Protein AF-A0A830BDK1-F1 (afdb_monomer_lite)

Secondary structure (DSSP, 8-state):
-----S-TT--PPPTTS-HHHHHHHHHHHHHHHHHHHHHHHTT-HHHHHHHHHHHHH-GGGHHHHGGGHHHHHHHHHHHHHHHHHHHTTS-THHHHHHHHHHHHHHHHHHHHGGGHHHHHH-GGG--SS--HHHHHHHHHHHHHHHHHTT-HHHHHHHHHHHHHHHTSTTTTTSHHHHHHHHHHHHHHHHHHHHHHHHSPP-----GGGGGS---S------EEEEEEE-HHHHT--SSS-HHHHHHHHHHHHHHHTT-SSEEP-PPPGGGHHHHHHHHHHHHHHHH-TT-TT----EEEEEEETTTTTSS---TTTSS--B----HHHHHHHHHHHHHHSS---HHHHHHHHHHHHHHT-

Structure (mmCIF, N/CA/C/O backbone):
data_AF-A0A830BDK1-F1
#
_entry.id   AF-A0A830BDK1-F1
#
loop_
_atom_site.group_PDB
_atom_site.id
_atom_site.type_symbol
_atom_site.label_atom_id
_atom_site.label_alt_id
_atom_site.label_comp_id
_atom_site.label_asym_id
_atom_site.label_entity_id
_atom_site.label_seq_id
_atom_site.pdbx_PDB_ins_code
_atom_site.Cartn_x
_atom_site.Cartn_y
_atom_site.Cartn_z
_atom_site.occupancy
_atom_site.B_iso_or_equiv
_atom_site.auth_seq_id
_atom_site.auth_comp_id
_atom_site.auth_asym_id
_atom_site.auth_atom_id
_atom_site.pdbx_PDB_model_num
ATOM 1 N N . ARG A 1 1 ? -25.715 -19.555 42.951 1.00 36.41 1 ARG A N 1
ATOM 2 C CA . ARG A 1 1 ? -26.034 -19.931 41.551 1.00 36.41 1 ARG A CA 1
ATOM 3 C C . ARG A 1 1 ? -26.851 -18.806 40.923 1.00 36.41 1 ARG A C 1
ATOM 5 O O . ARG A 1 1 ? -28.003 -18.644 41.293 1.00 36.41 1 ARG A O 1
ATOM 12 N N . LYS A 1 2 ? -26.251 -17.993 40.049 1.00 32.19 2 LYS A N 1
ATOM 13 C CA . LYS A 1 2 ? -26.972 -17.095 39.135 1.00 32.19 2 LYS A CA 1
ATOM 14 C C . LYS A 1 2 ? -26.414 -17.362 37.742 1.00 32.19 2 LYS A C 1
ATOM 16 O O . LYS A 1 2 ? -25.201 -17.356 37.562 1.00 32.19 2 LYS A O 1
ATOM 21 N N . THR A 1 3 ? -27.306 -17.704 36.827 1.00 29.00 3 THR A N 1
ATOM 22 C CA . THR A 1 3 ? -27.053 -17.927 35.404 1.00 29.00 3 THR A CA 1
ATOM 23 C C . THR A 1 3 ? -26.412 -16.685 34.772 1.00 29.00 3 THR A C 1
ATOM 25 O O . THR A 1 3 ? -26.892 -15.575 35.022 1.00 29.00 3 THR A O 1
ATOM 28 N N . PRO A 1 4 ? -25.345 -16.819 33.964 1.00 40.03 4 PRO A N 1
ATOM 29 C CA . PRO A 1 4 ? -24.852 -15.706 33.171 1.00 40.03 4 PRO A CA 1
ATOM 30 C C . PRO A 1 4 ? -25.770 -15.542 31.955 1.00 40.03 4 PRO A C 1
ATOM 32 O O . PRO A 1 4 ? -25.860 -16.423 31.105 1.00 40.03 4 PRO A O 1
ATOM 35 N N . GLY A 1 5 ? -26.501 -14.427 31.911 1.00 33.16 5 GLY A N 1
ATOM 36 C CA . GLY A 1 5 ? -27.204 -13.985 30.707 1.00 33.16 5 GLY A CA 1
ATOM 37 C C . GLY A 1 5 ? -26.224 -13.535 29.610 1.00 33.16 5 GLY A C 1
ATOM 38 O O . GLY A 1 5 ? -25.037 -13.337 29.888 1.00 33.16 5 GLY A O 1
ATOM 39 N N . PRO A 1 6 ? -26.706 -13.343 28.371 1.00 35.03 6 PRO A N 1
ATOM 40 C CA . PRO A 1 6 ? -25.879 -13.039 27.210 1.00 35.03 6 PRO A CA 1
ATOM 41 C C . PRO A 1 6 ? -25.491 -11.554 27.236 1.00 35.03 6 PRO A C 1
ATOM 43 O O . PRO A 1 6 ? -26.100 -10.728 26.566 1.00 35.03 6 PRO A O 1
ATOM 46 N N . SER A 1 7 ? -24.520 -11.175 28.065 1.00 37.53 7 SER A N 1
ATOM 47 C CA . SER A 1 7 ? -23.980 -9.812 28.081 1.00 37.53 7 SER A CA 1
ATOM 48 C C . SER A 1 7 ? -22.521 -9.834 27.655 1.00 37.53 7 SER A C 1
ATOM 50 O O . SER A 1 7 ? -21.697 -10.448 28.335 1.00 37.53 7 SER A O 1
ATOM 52 N N . GLY A 1 8 ? -22.252 -9.167 26.532 1.00 42.88 8 GLY A N 1
ATOM 53 C CA . GLY A 1 8 ? -20.960 -9.059 25.864 1.00 42.88 8 GLY A CA 1
ATOM 54 C C . GLY A 1 8 ? -19.792 -8.766 26.800 1.00 42.88 8 GLY A C 1
ATOM 55 O O . GLY A 1 8 ? -19.929 -8.035 27.779 1.00 42.88 8 GLY A O 1
ATOM 56 N N . ASN A 1 9 ? -18.673 -9.421 26.488 1.00 43.84 9 ASN A N 1
ATOM 57 C CA . ASN A 1 9 ? -17.288 -9.164 26.888 1.00 43.84 9 ASN A CA 1
ATOM 58 C C . ASN A 1 9 ? -17.022 -8.467 28.240 1.00 43.84 9 ASN A C 1
ATOM 60 O O . ASN A 1 9 ? -16.110 -7.657 28.367 1.00 43.84 9 ASN A O 1
ATOM 64 N N . ARG A 1 10 ? -17.771 -8.797 29.298 1.00 50.66 10 ARG A N 1
ATOM 65 C CA . ARG A 1 10 ? -17.431 -8.359 30.654 1.00 50.66 10 ARG A CA 1
ATOM 66 C C . ARG A 1 10 ? -16.277 -9.212 31.162 1.00 50.66 10 ARG A C 1
ATOM 68 O O . ARG A 1 10 ? -16.512 -10.273 31.740 1.00 50.66 10 ARG A O 1
ATOM 75 N N . ARG A 1 11 ? -15.039 -8.720 31.048 1.00 56.94 11 ARG A N 1
ATOM 76 C CA . ARG A 1 11 ? -14.016 -9.103 32.032 1.00 56.94 11 ARG A CA 1
ATOM 77 C C . ARG A 1 11 ? -14.598 -8.755 33.402 1.00 56.94 11 ARG A C 1
ATOM 79 O O . ARG A 1 11 ? -14.922 -7.595 33.662 1.00 56.94 11 ARG A O 1
ATOM 86 N N . SER A 1 12 ? -14.840 -9.758 34.247 1.00 57.03 12 SER A N 1
ATOM 87 C CA . SER A 1 12 ? -15.325 -9.483 35.596 1.00 57.03 12 SER A CA 1
ATOM 88 C C . SER A 1 12 ? -14.245 -8.675 36.304 1.00 57.03 12 SER A C 1
ATOM 90 O O . SER A 1 12 ? -13.127 -9.170 36.442 1.00 57.03 12 SER A O 1
ATOM 92 N N . LEU A 1 13 ? -14.568 -7.446 36.720 1.00 62.81 13 LEU A N 1
ATOM 93 C CA . LEU A 1 13 ? -13.690 -6.665 37.590 1.00 62.81 13 LEU A CA 1
ATOM 94 C C . LEU A 1 13 ? -13.261 -7.559 38.748 1.00 62.81 13 LEU A C 1
ATOM 96 O O . LEU A 1 13 ? -14.111 -8.248 39.320 1.00 62.81 13 LEU A O 1
ATOM 100 N N . GLU A 1 14 ? -11.963 -7.572 39.049 1.00 63.69 14 GLU A N 1
ATOM 101 C CA . GLU A 1 14 ? -11.408 -8.474 40.049 1.00 63.69 14 GLU A CA 1
ATOM 102 C C . GLU A 1 14 ? -12.233 -8.418 41.337 1.00 63.69 14 GLU A C 1
ATOM 104 O O . GLU A 1 14 ? -12.494 -7.349 41.901 1.00 63.69 14 GLU A O 1
ATOM 109 N N . VAL A 1 15 ? -12.660 -9.593 41.802 1.00 60.50 15 VAL A N 1
ATOM 110 C CA . VAL A 1 15 ? -13.486 -9.746 43.010 1.00 60.50 15 VAL A CA 1
ATOM 111 C C . VAL A 1 15 ? -12.770 -9.170 44.245 1.00 60.50 15 VAL A C 1
ATOM 113 O O . VAL A 1 15 ? -13.426 -8.770 45.204 1.00 60.50 15 VAL A O 1
ATOM 116 N N . ASN A 1 16 ? -11.443 -9.030 44.168 1.00 67.44 16 ASN A N 1
ATOM 117 C CA . ASN A 1 16 ? -10.561 -8.488 45.200 1.00 67.44 16 ASN A CA 1
ATOM 118 C C . ASN A 1 16 ? -10.678 -6.962 45.408 1.00 67.44 16 ASN A C 1
ATOM 120 O O . ASN A 1 16 ? -10.219 -6.457 46.429 1.00 67.44 16 ASN A O 1
ATOM 124 N N . LEU A 1 17 ? -11.289 -6.206 44.485 1.00 78.12 17 LEU A N 1
ATOM 125 C CA . LEU A 1 17 ? -11.500 -4.760 44.661 1.00 78.12 17 LEU A CA 1
ATOM 126 C C . LEU A 1 17 ? -12.620 -4.469 45.667 1.00 78.12 17 LEU A C 1
ATOM 128 O O . LEU A 1 17 ? -13.637 -5.156 45.670 1.00 78.12 17 LEU A O 1
ATOM 132 N N . ALA A 1 18 ? -12.503 -3.393 46.451 1.00 85.44 18 ALA A N 1
ATOM 133 C CA . ALA A 1 18 ? -13.591 -2.928 47.315 1.00 85.44 18 ALA A CA 1
ATOM 134 C C . ALA A 1 18 ? -14.883 -2.652 46.515 1.00 85.44 18 ALA A C 1
ATOM 136 O O . ALA A 1 18 ? -14.847 -2.232 45.355 1.00 85.44 18 ALA A O 1
ATOM 137 N N . GLU A 1 19 ? -16.052 -2.863 47.131 1.00 85.94 19 GLU A N 1
ATOM 138 C CA . GLU A 1 19 ? -17.344 -2.697 46.449 1.00 85.94 19 GLU A CA 1
ATOM 139 C C . GLU A 1 19 ? -17.559 -1.273 45.918 1.00 85.94 19 GLU A C 1
ATOM 141 O O . GLU A 1 19 ? -18.054 -1.103 44.801 1.00 85.94 19 GLU A O 1
ATOM 146 N N . SER A 1 20 ? -17.147 -0.259 46.683 1.00 89.31 20 SER A N 1
ATOM 147 C CA . SER A 1 20 ? -17.175 1.148 46.271 1.00 89.31 20 SER A CA 1
ATOM 148 C C . SER A 1 20 ? -16.361 1.374 44.994 1.00 89.31 20 SER A C 1
ATOM 150 O O . SER A 1 20 ? -16.878 1.952 44.038 1.00 89.31 20 SER A O 1
ATOM 152 N N . SER A 1 21 ? -15.144 0.828 44.925 1.00 86.31 21 SER A N 1
ATOM 153 C CA . SER A 1 21 ? -14.287 0.890 43.738 1.00 86.31 21 SER A CA 1
ATOM 154 C C . SER A 1 21 ? -14.928 0.192 42.538 1.00 86.31 21 SER A C 1
ATOM 156 O O . SER A 1 21 ? -14.954 0.753 41.444 1.00 86.31 21 SER A O 1
ATOM 158 N N . ARG A 1 22 ? -15.529 -0.993 42.723 1.00 85.31 22 ARG A N 1
ATOM 159 C CA . ARG A 1 22 ? -16.236 -1.702 41.636 1.00 85.31 22 ARG A CA 1
ATOM 160 C C . ARG A 1 22 ? -17.428 -0.905 41.102 1.00 85.31 22 ARG A C 1
ATOM 162 O O . ARG A 1 22 ? -17.629 -0.850 39.886 1.00 85.31 22 ARG A O 1
ATOM 169 N N . LYS A 1 23 ? -18.212 -0.274 41.985 1.00 88.56 23 LYS A N 1
ATOM 170 C CA . LYS A 1 23 ? -19.337 0.597 41.599 1.00 88.56 23 LYS A CA 1
ATOM 171 C C . LYS A 1 23 ? -18.850 1.829 40.841 1.00 88.56 23 LYS A C 1
ATOM 173 O O . LYS A 1 23 ? -19.398 2.129 39.782 1.00 88.56 23 LYS A O 1
ATOM 178 N N . PHE A 1 24 ? -17.800 2.485 41.336 1.00 89.12 24 PHE A N 1
ATOM 179 C CA . PHE A 1 24 ? -17.190 3.638 40.679 1.00 89.12 24 PHE A CA 1
ATOM 180 C C . PHE A 1 24 ? -16.692 3.285 39.274 1.00 89.12 24 PHE A C 1
ATOM 182 O O . PHE A 1 24 ? -17.107 3.908 38.301 1.00 89.12 24 PHE A O 1
ATOM 189 N N . ILE A 1 25 ? -15.906 2.214 39.137 1.00 88.06 25 ILE A N 1
ATOM 190 C CA . ILE A 1 25 ? -15.405 1.745 37.838 1.00 88.06 25 ILE A CA 1
ATOM 191 C C . ILE A 1 25 ? -16.562 1.410 36.890 1.00 88.06 25 ILE A C 1
ATOM 193 O O . ILE A 1 25 ? -16.549 1.809 35.728 1.00 88.06 25 ILE A O 1
ATOM 197 N N . THR A 1 26 ? -17.593 0.712 37.371 1.00 88.50 26 THR A N 1
ATOM 198 C CA . THR A 1 26 ? -18.779 0.393 36.557 1.00 88.50 26 THR A CA 1
ATOM 199 C C . THR A 1 26 ? -19.472 1.659 36.050 1.00 88.50 26 THR A C 1
ATOM 201 O O . THR A 1 26 ? -19.927 1.692 34.907 1.00 88.50 26 THR A O 1
ATOM 204 N N . CYS A 1 27 ? -19.545 2.699 36.883 1.00 91.56 27 CYS A N 1
ATOM 205 C CA . CYS A 1 27 ? -20.089 4.000 36.513 1.00 91.56 27 CYS A CA 1
ATOM 206 C C . CYS A 1 27 ? -19.252 4.649 35.401 1.00 91.56 27 CYS A C 1
ATOM 208 O O . CYS A 1 27 ? -19.784 4.942 34.332 1.00 91.56 27 CYS A O 1
ATOM 210 N N . ILE A 1 28 ? -17.933 4.761 35.600 1.00 91.00 28 ILE A N 1
ATOM 211 C CA . ILE A 1 28 ? -16.998 5.321 34.611 1.00 91.00 28 ILE A CA 1
ATOM 212 C C . ILE A 1 28 ? -17.098 4.589 33.270 1.00 91.00 28 ILE A C 1
ATOM 214 O O . ILE A 1 28 ? -17.217 5.225 32.227 1.00 91.00 28 ILE A O 1
ATOM 218 N N . ARG A 1 29 ? -17.143 3.253 33.282 1.00 91.44 29 ARG A N 1
ATOM 219 C CA . ARG A 1 29 ? -17.288 2.440 32.066 1.00 91.44 29 ARG A CA 1
ATOM 220 C C . ARG A 1 29 ? -18.568 2.757 31.296 1.00 91.44 29 ARG A C 1
ATOM 222 O O . ARG A 1 29 ? -18.527 2.874 30.076 1.00 91.44 29 ARG A O 1
ATOM 229 N N . LYS A 1 30 ? -19.700 2.908 31.995 1.00 91.88 30 LYS A N 1
ATOM 230 C CA . LYS A 1 30 ? -20.975 3.288 31.365 1.00 91.88 30 LYS A CA 1
ATOM 231 C C . LYS A 1 30 ? -20.889 4.669 30.722 1.00 91.88 30 LYS A C 1
ATOM 233 O O . LYS A 1 30 ? -21.345 4.821 29.594 1.00 91.88 30 LYS A O 1
ATOM 238 N N . TYR A 1 31 ? -20.279 5.637 31.407 1.00 94.25 31 TYR A N 1
ATOM 239 C CA . TYR A 1 31 ? -20.082 6.978 30.859 1.00 94.25 31 TYR A CA 1
ATOM 240 C C . TYR A 1 31 ? -19.183 6.962 29.625 1.00 94.25 31 TYR A C 1
ATOM 242 O O . TYR A 1 31 ? -19.561 7.530 28.610 1.00 94.25 31 TYR A O 1
ATOM 250 N N . ILE A 1 32 ? -18.044 6.267 29.668 1.00 93.88 32 ILE A N 1
ATOM 251 C CA . ILE A 1 32 ? -17.137 6.165 28.515 1.00 93.88 32 ILE A CA 1
ATOM 252 C C . ILE A 1 32 ? -17.857 5.544 27.317 1.00 93.88 32 ILE A C 1
ATOM 254 O O . ILE A 1 32 ? -17.821 6.109 26.231 1.00 93.88 32 ILE A O 1
ATOM 258 N N . LEU A 1 33 ? -18.559 4.422 27.504 1.00 93.75 33 LEU A N 1
ATOM 259 C CA . LEU A 1 33 ? -19.319 3.783 26.425 1.00 93.75 33 LEU A CA 1
ATOM 260 C C . LEU A 1 33 ? -20.399 4.705 25.846 1.00 93.75 33 LEU A C 1
ATOM 262 O O . LEU A 1 33 ? -20.586 4.741 24.631 1.00 93.75 33 LEU A O 1
ATOM 266 N N . PHE A 1 34 ? -21.090 5.457 26.705 1.00 94.75 34 PHE A N 1
ATOM 267 C CA . PHE A 1 34 ? -22.076 6.445 26.280 1.00 94.75 34 PHE A CA 1
ATOM 268 C C . PHE A 1 34 ? -21.434 7.578 25.467 1.00 94.75 34 PHE A C 1
ATOM 270 O O . PHE A 1 34 ? -21.913 7.877 24.378 1.00 94.75 34 PHE A O 1
ATOM 277 N N . TYR A 1 35 ? -20.322 8.151 25.938 1.00 95.69 35 TYR A N 1
ATOM 278 C CA . TYR A 1 35 ? -19.600 9.202 25.218 1.00 95.69 35 TYR A CA 1
ATOM 279 C C . TYR A 1 35 ? -19.048 8.714 23.879 1.00 95.69 35 TYR A C 1
ATOM 281 O O . TYR A 1 35 ? -19.203 9.405 22.881 1.00 95.69 35 TYR A O 1
ATOM 289 N N . LEU A 1 36 ? -18.462 7.516 23.821 1.00 96.19 36 LEU A N 1
ATOM 290 C CA . LEU A 1 36 ? -17.982 6.934 22.563 1.00 96.19 36 LEU A CA 1
ATOM 291 C C . LEU A 1 36 ? -19.118 6.757 21.548 1.00 96.19 36 LEU A C 1
ATOM 293 O O . LEU A 1 36 ? -18.925 7.008 20.363 1.00 96.19 36 LEU A O 1
ATOM 297 N N . LYS A 1 37 ? -20.305 6.343 22.008 1.00 94.81 37 LYS A N 1
ATOM 298 C CA . LYS A 1 37 ? -21.490 6.241 21.153 1.00 94.81 37 LYS A CA 1
ATOM 299 C C . LYS A 1 37 ? -21.959 7.618 20.673 1.00 94.81 37 LYS A C 1
ATOM 301 O O . LYS A 1 37 ? -22.232 7.764 19.490 1.00 94.81 37 LYS A O 1
ATOM 306 N N . LEU A 1 38 ? -22.013 8.610 21.563 1.00 95.56 38 LEU A N 1
ATOM 307 C CA . LEU A 1 38 ? -22.402 9.975 21.205 1.00 95.56 38 LEU A CA 1
ATOM 308 C C . LEU A 1 38 ? -21.459 10.559 20.146 1.00 95.56 38 LEU A C 1
ATOM 310 O O . LEU A 1 38 ? -21.927 11.113 19.163 1.00 95.56 38 LEU A O 1
ATOM 314 N N . LEU A 1 39 ? -20.146 10.383 20.322 1.00 96.19 39 LEU A N 1
ATOM 315 C CA . LEU A 1 39 ? -19.143 10.867 19.373 1.00 96.19 39 LEU A CA 1
ATOM 316 C C . LEU A 1 39 ? -19.240 10.175 18.006 1.00 96.19 39 LEU A C 1
ATOM 318 O O . LEU A 1 39 ? -19.019 10.830 16.990 1.00 96.19 39 LEU A O 1
ATOM 322 N N . GLU A 1 40 ? -19.573 8.876 17.967 1.00 93.94 40 GLU A N 1
ATOM 323 C CA . GLU A 1 40 ? -19.888 8.188 16.702 1.00 93.94 40 GLU A CA 1
ATOM 324 C C . GLU A 1 40 ? -21.104 8.831 16.035 1.00 93.94 40 GLU A C 1
ATOM 326 O O . GLU A 1 40 ? -21.030 9.189 14.865 1.00 93.94 40 GLU A O 1
ATOM 331 N N . GLU A 1 41 ? -22.206 8.998 16.772 1.00 91.12 41 GLU A N 1
ATOM 332 C CA . GLU A 1 41 ? -23.461 9.538 16.234 1.00 91.12 41 GLU A CA 1
ATOM 333 C C . GLU A 1 41 ? -23.318 10.992 15.755 1.00 91.12 41 GLU A C 1
ATOM 335 O O . GLU A 1 41 ? -23.970 11.380 14.788 1.00 91.12 41 GLU A O 1
ATOM 340 N N . THR A 1 42 ? -22.442 11.787 16.378 1.00 92.62 42 THR A N 1
ATOM 341 C CA . THR A 1 42 ? -22.127 13.156 15.935 1.00 92.62 42 THR A CA 1
ATOM 342 C C . THR A 1 42 ? -21.037 13.223 14.864 1.00 92.62 42 THR A C 1
ATOM 344 O O . THR A 1 42 ? -20.757 14.311 14.368 1.00 92.62 42 THR A O 1
ATOM 347 N N . GLY A 1 43 ? -20.387 12.104 14.526 1.00 89.12 43 GLY A N 1
ATOM 348 C CA . GLY A 1 43 ? -19.301 12.065 13.545 1.00 89.12 43 GLY A CA 1
ATOM 349 C C . GLY A 1 43 ? -18.010 12.768 13.987 1.00 89.12 43 GLY A C 1
ATOM 350 O O . GLY A 1 43 ? -17.230 13.194 13.137 1.00 89.12 43 GLY A O 1
ATOM 351 N N . ASP A 1 44 ? -17.742 12.900 15.294 1.00 94.06 44 ASP A N 1
ATOM 352 C CA . ASP A 1 44 ? -16.502 13.526 15.787 1.00 94.06 44 ASP A CA 1
ATOM 353 C C . ASP A 1 44 ? -15.333 12.529 15.756 1.00 94.06 44 ASP A C 1
ATOM 355 O O . ASP A 1 44 ? -14.888 11.970 16.767 1.00 94.06 44 ASP A O 1
ATOM 359 N N . VAL A 1 45 ? -14.829 12.317 14.540 1.00 94.12 45 VAL A N 1
ATOM 360 C CA . VAL A 1 45 ? -13.700 11.435 14.222 1.00 94.12 45 VAL A CA 1
ATOM 361 C C . VAL A 1 45 ? -12.455 11.799 15.039 1.00 94.12 45 VAL A C 1
ATOM 363 O O . VAL A 1 45 ? -11.757 10.915 15.535 1.00 94.12 45 VAL A O 1
ATOM 366 N N . SER A 1 46 ? -12.186 13.095 15.223 1.00 94.31 46 SER A N 1
ATOM 367 C CA . SER A 1 46 ? -10.975 13.584 15.895 1.00 94.31 46 SER A CA 1
ATOM 368 C C . SER A 1 46 ? -10.941 13.222 17.382 1.00 94.31 46 SER A C 1
ATOM 370 O O . SER A 1 46 ? -9.902 12.847 17.935 1.00 94.31 46 SER A O 1
ATOM 372 N N . THR A 1 47 ? -12.086 13.306 18.058 1.00 96.19 47 THR A N 1
ATOM 373 C CA . THR A 1 47 ? -12.187 12.965 19.475 1.00 96.19 47 THR A CA 1
ATOM 374 C C . THR A 1 47 ? -12.243 11.456 19.673 1.00 96.19 47 THR A C 1
ATOM 376 O O . THR A 1 47 ? -11.645 10.963 20.629 1.00 96.19 47 THR A O 1
ATOM 379 N N . LEU A 1 48 ? -12.861 10.705 18.755 1.00 96.69 48 LEU A N 1
ATOM 380 C CA . LEU A 1 48 ? -12.809 9.239 18.759 1.00 96.69 48 LEU A CA 1
ATOM 381 C C . LEU A 1 48 ? -11.383 8.704 18.595 1.00 96.69 48 LEU A C 1
ATOM 383 O O . LEU A 1 48 ? -10.985 7.807 19.338 1.00 96.69 48 LEU A O 1
ATOM 387 N N . GLU A 1 49 ? -10.597 9.289 17.689 1.00 95.88 49 GLU A N 1
ATOM 388 C CA . GLU A 1 49 ? -9.180 8.963 17.504 1.00 95.88 49 GLU A CA 1
ATOM 389 C C . GLU A 1 49 ? -8.395 9.163 18.807 1.00 95.88 49 GLU A C 1
ATOM 391 O O . GLU A 1 49 ? -7.732 8.242 19.293 1.00 95.88 49 GLU A O 1
ATOM 396 N N . ARG A 1 50 ? -8.536 10.339 19.435 1.00 95.19 50 ARG A N 1
ATOM 397 C CA . ARG A 1 50 ? -7.896 10.637 20.727 1.00 95.19 50 ARG A CA 1
ATOM 398 C C . ARG A 1 50 ? -8.351 9.680 21.823 1.00 95.19 50 ARG A C 1
ATOM 400 O O . ARG A 1 50 ? -7.512 9.166 22.557 1.00 95.19 50 ARG A O 1
ATOM 407 N N . ALA A 1 51 ? -9.651 9.403 21.919 1.00 94.19 51 ALA A N 1
ATOM 408 C CA . ALA A 1 51 ? -10.203 8.493 22.916 1.00 94.19 51 ALA A CA 1
ATOM 409 C C . ALA A 1 51 ? -9.639 7.073 22.758 1.00 94.19 51 ALA A C 1
ATOM 411 O O . ALA A 1 51 ? -9.218 6.467 23.745 1.00 94.19 51 ALA A O 1
ATOM 412 N N . TYR A 1 52 ? -9.568 6.564 21.525 1.00 94.31 52 TYR A N 1
ATOM 413 C CA . TYR A 1 52 ? -8.947 5.278 21.217 1.00 94.31 52 TYR A CA 1
ATOM 414 C C . TYR A 1 52 ? -7.468 5.246 21.632 1.00 94.31 52 TYR A C 1
ATOM 416 O O . TYR A 1 52 ? -7.050 4.332 22.351 1.00 94.31 52 TYR A O 1
ATOM 424 N N . ILE A 1 53 ? -6.685 6.256 21.237 1.00 92.75 53 ILE A N 1
ATOM 425 C CA . ILE A 1 53 ? -5.257 6.346 21.573 1.00 92.75 53 ILE A CA 1
ATOM 426 C C . ILE A 1 53 ? -5.067 6.393 23.094 1.00 92.75 53 ILE A C 1
ATOM 428 O O . ILE A 1 53 ? -4.260 5.632 23.629 1.00 92.75 53 ILE A O 1
ATOM 432 N N . SER A 1 54 ? -5.833 7.224 23.807 1.00 91.62 54 SER A N 1
ATOM 433 C CA . SER A 1 54 ? -5.751 7.342 25.267 1.00 91.62 54 SER A CA 1
ATOM 434 C C . SER A 1 54 ? -6.107 6.036 25.978 1.00 91.62 54 SER A C 1
ATOM 436 O O . SER A 1 54 ? -5.363 5.615 26.863 1.00 91.62 54 SER A O 1
ATOM 438 N N . LEU A 1 55 ? -7.188 5.359 25.571 1.00 91.25 55 LEU A N 1
ATOM 439 C CA . LEU A 1 55 ? -7.594 4.075 26.158 1.00 91.25 55 LEU A CA 1
ATOM 440 C C . LEU A 1 55 ? -6.553 2.970 25.922 1.00 91.25 55 LEU A C 1
ATOM 442 O O . LEU A 1 55 ? -6.354 2.114 26.781 1.00 91.25 55 LEU A O 1
ATOM 446 N N . ARG A 1 56 ? -5.873 2.985 24.771 1.00 89.50 56 ARG A N 1
ATOM 447 C CA . ARG A 1 56 ? -4.833 2.004 24.430 1.00 89.50 56 ARG A CA 1
ATOM 448 C C . ARG A 1 56 ? -3.499 2.277 25.138 1.00 89.50 56 ARG A C 1
ATOM 450 O O . ARG A 1 56 ? -2.812 1.327 25.539 1.00 89.50 56 ARG A O 1
ATOM 457 N N . ALA A 1 57 ? -3.110 3.548 25.240 1.00 88.94 57 ALA A N 1
ATOM 458 C CA . ALA A 1 57 ? -1.801 3.969 25.734 1.00 88.94 57 ALA A CA 1
ATOM 459 C C . ALA A 1 57 ? -1.732 4.056 27.266 1.00 88.94 57 ALA A C 1
ATOM 461 O O . ALA A 1 57 ? -0.709 3.688 27.845 1.00 88.94 57 ALA A O 1
ATOM 462 N N . ASP A 1 58 ? -2.800 4.506 27.935 1.00 85.19 58 ASP A N 1
ATOM 463 C CA . ASP A 1 58 ? -2.777 4.710 29.384 1.00 85.19 58 ASP A CA 1
ATOM 464 C C . ASP A 1 58 ? -2.911 3.386 30.151 1.00 85.19 58 ASP A C 1
ATOM 466 O O . ASP A 1 58 ? -3.999 2.857 30.396 1.00 85.19 58 ASP A O 1
ATOM 470 N N . LYS A 1 59 ? -1.767 2.843 30.572 1.00 84.88 59 LYS A N 1
ATOM 471 C CA . LYS A 1 59 ? -1.705 1.575 31.307 1.00 84.88 59 LYS A CA 1
ATOM 472 C C . LYS A 1 59 ? -2.247 1.661 32.732 1.00 84.88 59 LYS A C 1
ATOM 474 O O . LYS A 1 59 ? -2.564 0.607 33.288 1.00 84.88 59 LYS A O 1
ATOM 479 N N . ARG A 1 60 ? -2.430 2.862 33.301 1.00 82.50 60 ARG A N 1
ATOM 480 C CA . ARG A 1 60 ? -2.940 3.042 34.676 1.00 82.50 60 ARG A CA 1
ATOM 481 C C . ARG A 1 60 ? -4.339 2.460 34.854 1.00 82.50 60 ARG A C 1
ATOM 483 O O . ARG A 1 60 ? -4.672 1.992 35.937 1.00 82.50 60 ARG A O 1
ATOM 490 N N . PHE A 1 61 ? -5.131 2.450 33.784 1.00 77.56 61 PHE A N 1
ATOM 491 C CA . PHE A 1 61 ? -6.508 1.958 33.793 1.00 77.56 61 PHE A CA 1
ATOM 492 C C . PHE A 1 61 ? -6.689 0.647 33.024 1.00 77.56 61 PHE A C 1
ATOM 494 O O . PHE A 1 61 ? -7.818 0.210 32.814 1.00 77.56 61 PHE A O 1
ATOM 501 N N . SER A 1 62 ? -5.597 -0.014 32.624 1.00 78.44 62 SER A N 1
ATOM 502 C CA . SER A 1 62 ? -5.658 -1.267 31.859 1.00 78.44 62 SER A CA 1
ATOM 503 C C . SER A 1 62 ? -6.500 -2.340 32.565 1.00 78.44 62 SER A C 1
ATOM 505 O O . SER A 1 62 ? -7.399 -2.918 31.965 1.00 78.44 62 SER A O 1
ATOM 507 N N . LEU A 1 63 ? -6.326 -2.510 33.878 1.00 76.62 63 LEU A N 1
ATOM 508 C CA . LEU A 1 63 ? -7.082 -3.480 34.684 1.00 76.62 63 LEU A CA 1
ATOM 509 C C . LEU A 1 63 ? -8.607 -3.275 34.657 1.00 76.62 63 LEU A C 1
ATOM 511 O O . LEU A 1 63 ? -9.355 -4.214 34.926 1.00 76.62 63 LEU A O 1
ATOM 515 N N . CYS A 1 64 ? -9.086 -2.064 34.361 1.00 83.31 64 CYS A N 1
ATOM 516 C CA . CYS A 1 64 ? -10.500 -1.718 34.466 1.00 83.31 64 CYS A CA 1
ATOM 517 C C . CYS A 1 64 ? -11.149 -1.209 33.174 1.00 83.31 64 CYS A C 1
ATOM 519 O O . CYS A 1 64 ? -12.380 -1.203 33.119 1.00 83.31 64 CYS A O 1
ATOM 521 N N . LEU A 1 65 ? -10.372 -0.796 32.167 1.00 87.25 65 LEU A N 1
ATOM 522 C CA . LEU A 1 65 ? -10.856 -0.205 30.912 1.00 87.25 65 LEU A CA 1
ATOM 523 C C . LEU A 1 65 ? -10.251 -0.838 29.646 1.00 87.25 65 LEU A C 1
ATOM 525 O O . LEU A 1 65 ? -10.676 -0.475 28.552 1.00 87.25 65 LEU A O 1
ATOM 529 N N . GLU A 1 66 ? -9.285 -1.761 29.745 1.00 87.00 66 GLU A N 1
ATOM 530 C CA . GLU A 1 66 ? -8.609 -2.338 28.564 1.00 87.00 66 GLU A CA 1
ATOM 531 C C . GLU A 1 66 ? -9.577 -3.024 27.591 1.00 87.00 66 GLU A C 1
ATOM 533 O O . GLU A 1 66 ? -9.426 -2.924 26.376 1.00 87.00 66 GLU A O 1
ATOM 538 N N . ASP A 1 67 ? -10.621 -3.667 28.102 1.00 86.62 67 ASP A N 1
ATOM 539 C CA . ASP A 1 67 ? -11.653 -4.312 27.290 1.00 86.62 67 ASP A CA 1
ATOM 540 C C . ASP A 1 67 ? -12.557 -3.318 26.537 1.00 86.62 67 ASP A C 1
ATOM 542 O O . ASP A 1 67 ? -13.299 -3.723 25.645 1.00 86.62 67 ASP A O 1
ATOM 546 N N . LEU A 1 68 ? -12.478 -2.016 26.839 1.00 91.31 68 LEU A N 1
ATOM 547 C CA . LEU A 1 68 ? -13.142 -0.971 26.055 1.00 91.31 68 LEU A CA 1
ATOM 548 C C . LEU A 1 68 ? -12.343 -0.571 24.807 1.00 91.31 68 LEU A C 1
ATOM 550 O O . LEU A 1 68 ? -12.906 0.070 23.921 1.00 91.31 68 LEU A O 1
ATOM 554 N N . VAL A 1 69 ? -11.059 -0.941 24.703 1.00 91.56 69 VAL A N 1
ATOM 555 C CA . VAL A 1 69 ? -10.200 -0.562 23.566 1.00 91.56 69 VAL A CA 1
ATOM 556 C C . VAL A 1 69 ? -10.764 -1.052 22.223 1.00 91.56 69 VAL A C 1
ATOM 558 O O . VAL A 1 69 ? -10.859 -0.228 21.310 1.00 91.56 69 VAL A O 1
ATOM 561 N N . PRO A 1 70 ? -11.206 -2.321 22.065 1.00 91.88 70 PRO A N 1
ATOM 562 C CA . PRO A 1 70 ? -11.818 -2.778 20.815 1.00 91.88 70 PRO A CA 1
ATOM 563 C C . PRO A 1 70 ? -13.120 -2.038 20.483 1.00 91.88 70 PRO A C 1
ATOM 565 O O . PRO A 1 70 ? -13.386 -1.758 19.317 1.00 91.88 70 PRO A O 1
ATOM 568 N N . VAL A 1 71 ? -13.907 -1.665 21.501 1.00 93.44 71 VAL A N 1
ATOM 569 C CA . VAL A 1 71 ? -15.137 -0.884 21.306 1.00 93.44 71 VAL A CA 1
ATOM 570 C C . VAL A 1 71 ? -14.794 0.516 20.800 1.00 93.44 71 VAL A C 1
ATOM 572 O O . VAL A 1 71 ? -15.347 0.941 19.793 1.00 93.44 71 VAL A O 1
ATOM 575 N N . ALA A 1 72 ? -13.857 1.216 21.445 1.00 94.69 72 ALA A N 1
ATOM 576 C CA . ALA A 1 72 ? -13.422 2.548 21.025 1.00 94.69 72 ALA A CA 1
ATOM 577 C C . ALA A 1 72 ? -12.852 2.549 19.599 1.00 94.69 72 ALA A C 1
ATOM 579 O O . ALA A 1 72 ? -13.213 3.407 18.796 1.00 94.69 72 ALA A O 1
ATOM 580 N N . LEU A 1 73 ? -12.026 1.551 19.265 1.00 95.00 73 LEU A N 1
ATOM 581 C CA . LEU A 1 73 ? -11.491 1.373 17.916 1.00 95.00 73 LEU A CA 1
ATOM 582 C C . LEU A 1 73 ? -12.605 1.144 16.889 1.00 95.00 73 LEU A C 1
ATOM 584 O O . LEU A 1 73 ? -12.612 1.776 15.840 1.00 95.00 73 LEU A O 1
ATOM 588 N N . GLY A 1 74 ? -13.570 0.276 17.190 1.00 94.25 74 GLY A N 1
ATOM 589 C CA . GLY A 1 74 ? -14.680 0.008 16.283 1.00 94.25 74 GLY A CA 1
ATOM 590 C C . GLY A 1 74 ? -15.610 1.207 16.070 1.00 94.25 74 GLY A C 1
ATOM 591 O O . GLY A 1 74 ? -16.019 1.459 14.939 1.00 94.25 74 GLY A O 1
ATOM 592 N N . ARG A 1 75 ? -15.883 1.993 17.122 1.00 95.19 75 ARG A N 1
ATOM 593 C CA . ARG A 1 75 ? -16.617 3.272 17.028 1.00 95.19 75 ARG A CA 1
ATOM 594 C C . ARG A 1 75 ? -15.867 4.279 16.147 1.00 95.19 75 ARG A C 1
ATOM 596 O O . ARG A 1 75 ? -16.467 4.897 15.273 1.00 95.19 75 ARG A O 1
ATOM 603 N N . TYR A 1 76 ? -14.548 4.397 16.331 1.00 95.75 76 TYR A N 1
ATOM 604 C CA . TYR A 1 76 ? -13.688 5.241 15.495 1.00 95.75 76 TYR A CA 1
ATOM 605 C C . TYR A 1 76 ? -13.724 4.813 14.019 1.00 95.75 76 TYR A C 1
ATOM 607 O O . TYR A 1 76 ? -13.941 5.645 13.141 1.00 95.75 76 TYR A O 1
ATOM 615 N N . ILE A 1 77 ? -13.599 3.512 13.748 1.00 94.94 77 ILE A N 1
ATOM 616 C CA . ILE A 1 77 ? -13.686 2.950 12.395 1.00 94.94 77 ILE A CA 1
ATOM 617 C C . ILE A 1 77 ? -15.051 3.239 11.754 1.00 94.94 77 ILE A C 1
ATOM 619 O O . ILE A 1 77 ? -15.091 3.664 10.602 1.00 94.94 77 ILE A O 1
ATOM 623 N N . LYS A 1 78 ? -16.167 3.059 12.476 1.00 93.75 78 LYS A N 1
ATOM 624 C CA . LYS A 1 78 ? -17.502 3.397 11.947 1.00 93.75 78 LYS A CA 1
ATOM 625 C C . LYS A 1 78 ? -17.609 4.869 11.569 1.00 93.75 78 LYS A C 1
ATOM 627 O O . LYS A 1 78 ? -18.076 5.169 10.475 1.00 93.75 78 LYS A O 1
ATOM 632 N N . ALA A 1 79 ? -17.145 5.766 12.438 1.00 94.19 79 ALA A N 1
ATOM 633 C CA . ALA A 1 79 ? -17.152 7.195 12.149 1.00 94.19 79 ALA A CA 1
ATOM 634 C C . ALA A 1 79 ? -16.314 7.521 10.899 1.00 94.19 79 ALA A C 1
ATOM 636 O O . ALA A 1 79 ? -16.777 8.270 10.044 1.00 94.19 79 ALA A O 1
ATOM 637 N N . LEU A 1 80 ? -15.140 6.893 10.730 1.00 94.56 80 LEU A N 1
ATOM 638 C CA . LEU A 1 80 ? -14.333 7.026 9.510 1.00 94.56 80 LEU A CA 1
ATOM 639 C C . LEU A 1 80 ? -15.090 6.564 8.257 1.00 94.56 80 LEU A C 1
ATOM 641 O O . LEU A 1 80 ? -15.128 7.300 7.277 1.00 94.56 80 LEU A O 1
ATOM 645 N N . ILE A 1 81 ? -15.716 5.382 8.286 1.00 93.25 81 ILE A N 1
ATOM 646 C CA . ILE A 1 81 ? -16.490 4.843 7.150 1.00 93.25 81 ILE A CA 1
ATOM 647 C C . ILE A 1 81 ? -17.638 5.787 6.772 1.00 93.25 81 ILE A C 1
ATOM 649 O O . ILE A 1 81 ? -17.856 6.065 5.590 1.00 93.25 81 ILE A O 1
ATOM 653 N N . MET A 1 82 ? -18.352 6.314 7.770 1.00 91.19 82 MET A N 1
ATOM 654 C CA . MET A 1 82 ? -19.423 7.286 7.548 1.00 91.19 82 MET A CA 1
ATOM 655 C C . MET A 1 82 ? -18.886 8.574 6.915 1.00 91.19 82 MET A C 1
ATOM 657 O O . MET A 1 82 ? -19.455 9.042 5.931 1.00 91.19 82 MET A O 1
ATOM 661 N N . SER A 1 83 ? -17.771 9.113 7.416 1.00 91.69 83 SER A N 1
ATOM 662 C CA . SER A 1 83 ? -17.141 10.309 6.845 1.00 91.69 83 SER A CA 1
ATOM 663 C C . SER A 1 83 ? -16.640 10.091 5.416 1.00 91.69 83 SER A C 1
ATOM 665 O O . SER A 1 83 ? -16.800 10.981 4.587 1.00 91.69 83 SER A O 1
ATOM 667 N N . ILE A 1 84 ? -16.078 8.918 5.101 1.00 91.94 84 ILE A N 1
ATOM 668 C CA . ILE A 1 84 ? -15.654 8.564 3.735 1.00 91.94 84 ILE A CA 1
ATOM 669 C C . ILE A 1 84 ? -16.865 8.538 2.799 1.00 91.94 84 ILE A C 1
ATOM 671 O O . ILE A 1 84 ? -16.832 9.134 1.724 1.00 91.94 84 ILE A O 1
ATOM 675 N N . SER A 1 85 ? -17.949 7.890 3.234 1.00 87.88 85 SER A N 1
ATOM 676 C CA . SER A 1 85 ? -19.180 7.765 2.446 1.00 87.88 85 SER A CA 1
ATOM 677 C C . SER A 1 85 ? -19.831 9.123 2.174 1.00 87.88 85 SER A C 1
ATOM 679 O O . SER A 1 85 ? -20.335 9.348 1.081 1.00 87.88 85 SER A O 1
ATOM 681 N N . GLN A 1 86 ? -19.797 10.041 3.145 1.00 86.38 86 GLN A N 1
ATOM 682 C CA . GLN A 1 86 ? -20.324 11.400 2.988 1.00 86.38 86 GLN A CA 1
ATOM 683 C C . GLN A 1 86 ? -19.441 12.255 2.075 1.00 86.38 86 GLN A C 1
ATOM 685 O O . GLN A 1 86 ? -19.956 12.925 1.181 1.00 86.38 86 GLN A O 1
ATOM 690 N N . ALA A 1 87 ? -18.118 12.195 2.257 1.00 82.38 87 ALA A N 1
ATOM 691 C CA . ALA A 1 87 ? -17.174 12.969 1.459 1.00 82.38 87 ALA A CA 1
ATOM 692 C C . ALA A 1 87 ? -17.185 12.553 -0.023 1.00 82.38 87 ALA A C 1
ATOM 694 O O . ALA A 1 87 ? -17.063 13.406 -0.891 1.00 82.38 87 ALA A O 1
ATOM 695 N N . GLY A 1 88 ? -17.431 11.279 -0.348 1.00 65.19 88 GLY A N 1
ATOM 696 C CA . GLY A 1 88 ? -17.512 10.805 -1.738 1.00 65.19 88 GLY A CA 1
ATOM 697 C C . GLY A 1 88 ? -18.623 11.428 -2.605 1.00 65.19 88 GLY A C 1
ATOM 698 O O . GLY A 1 88 ? -18.669 11.152 -3.802 1.00 65.19 88 GLY A O 1
ATOM 699 N N . THR A 1 89 ? -19.507 12.247 -2.028 1.00 61.09 89 THR A N 1
ATOM 700 C CA . THR A 1 89 ? -20.675 12.837 -2.706 1.00 61.09 89 THR A CA 1
ATOM 701 C C . THR A 1 89 ? -20.445 14.266 -3.216 1.00 61.09 89 THR A C 1
ATOM 703 O O . THR A 1 89 ? -21.195 14.717 -4.078 1.00 61.09 89 THR A O 1
ATOM 706 N N . ASP A 1 90 ? -19.409 14.961 -2.732 1.00 50.47 90 ASP A N 1
ATOM 707 C CA . ASP A 1 90 ? -19.157 16.381 -3.018 1.00 50.47 90 ASP A CA 1
ATOM 708 C C . ASP A 1 90 ? -17.826 16.604 -3.774 1.00 50.47 90 ASP A C 1
ATOM 710 O O . ASP A 1 90 ? -17.023 15.694 -3.922 1.00 50.47 90 ASP A O 1
ATOM 714 N N . SER A 1 91 ? -17.638 17.812 -4.321 1.00 56.88 91 SER A N 1
ATOM 715 C CA . SER A 1 91 ? -16.648 18.249 -5.339 1.00 56.88 91 SER A CA 1
ATOM 716 C C . SER A 1 91 ? -15.148 17.889 -5.148 1.00 56.88 91 SER A C 1
ATOM 718 O O . SER A 1 91 ? -14.753 17.216 -4.212 1.00 56.88 91 SER A O 1
ATOM 720 N N . TYR A 1 92 ? -14.261 18.401 -6.018 1.00 55.53 92 TYR A N 1
ATOM 721 C CA . TYR A 1 92 ? -12.800 18.165 -6.017 1.00 55.53 92 TYR A CA 1
ATOM 722 C C . TYR A 1 92 ? -12.087 18.258 -4.650 1.00 55.53 92 TYR A C 1
ATOM 724 O O . TYR A 1 92 ? -11.182 17.465 -4.404 1.00 55.53 92 TYR A O 1
ATOM 732 N N . THR A 1 93 ? -12.490 19.157 -3.740 1.00 60.34 93 THR A N 1
ATOM 733 C CA . THR A 1 93 ? -11.929 19.237 -2.370 1.00 60.34 93 THR A CA 1
ATOM 734 C C . THR A 1 93 ? -12.198 17.990 -1.530 1.00 60.34 93 THR A C 1
ATOM 736 O O . THR A 1 93 ? -11.506 17.731 -0.548 1.00 60.34 93 THR A O 1
ATOM 739 N N . ALA A 1 94 ? -13.193 17.197 -1.914 1.00 71.19 94 ALA A N 1
ATOM 740 C CA . ALA A 1 94 ? -13.513 15.950 -1.259 1.00 71.19 94 ALA A CA 1
ATOM 741 C C . ALA A 1 94 ? -12.552 14.816 -1.631 1.00 71.19 94 ALA A C 1
ATOM 743 O O . ALA A 1 94 ? -12.416 13.877 -0.855 1.00 71.19 94 ALA A O 1
ATOM 744 N N . ALA A 1 95 ? -11.839 14.894 -2.762 1.00 77.56 95 ALA A N 1
ATOM 745 C CA . ALA A 1 95 ? -10.903 13.842 -3.160 1.00 77.56 95 ALA A CA 1
ATOM 746 C C . ALA A 1 95 ? -9.713 13.740 -2.191 1.00 77.56 95 ALA A C 1
ATOM 748 O O . ALA A 1 95 ? -9.404 12.644 -1.723 1.00 77.56 95 ALA A O 1
ATOM 749 N N . ASP A 1 96 ? -9.110 14.876 -1.828 1.00 83.69 96 ASP A N 1
ATOM 750 C CA . ASP A 1 96 ? -7.998 14.930 -0.867 1.00 83.69 96 ASP A CA 1
ATOM 751 C C . ASP A 1 96 ? -8.460 14.538 0.543 1.00 83.69 96 ASP A C 1
ATOM 753 O O . ASP A 1 96 ? -7.765 13.833 1.279 1.00 83.69 96 ASP A O 1
ATOM 757 N N . GLN A 1 97 ? -9.675 14.950 0.917 1.00 88.12 97 GLN A N 1
ATOM 758 C CA . GLN A 1 97 ? -10.274 14.576 2.194 1.00 88.12 97 GLN A CA 1
ATOM 759 C C . GLN A 1 97 ? -10.538 13.066 2.275 1.00 88.12 97 GLN A C 1
ATOM 761 O O . GLN A 1 97 ? -10.213 12.443 3.288 1.00 88.12 97 GLN A O 1
ATOM 766 N N . VAL A 1 98 ? -11.103 12.470 1.221 1.00 90.88 98 VAL A N 1
ATOM 767 C CA . VAL A 1 98 ? -11.322 11.021 1.118 1.00 90.88 98 VAL A CA 1
ATOM 768 C C . VAL A 1 98 ? -9.990 10.281 1.156 1.00 90.88 98 VAL A C 1
ATOM 770 O O . VAL A 1 98 ? -9.888 9.290 1.877 1.00 90.88 98 VAL A O 1
ATOM 773 N N . GLU A 1 99 ? -8.960 10.772 0.458 1.00 92.12 99 GLU A N 1
ATOM 774 C CA . GLU A 1 99 ? -7.621 10.179 0.499 1.00 92.12 99 GLU A CA 1
ATOM 775 C C . GLU A 1 99 ? -7.084 10.107 1.930 1.00 92.12 99 GLU A C 1
ATOM 777 O O . GLU A 1 99 ? -6.709 9.033 2.396 1.00 92.12 99 GLU A O 1
ATOM 782 N N . HIS A 1 100 ? -7.115 11.224 2.655 1.00 93.25 100 HIS A N 1
ATOM 783 C CA . HIS A 1 100 ? -6.626 11.290 4.029 1.00 93.25 100 HIS A CA 1
ATOM 784 C C . HIS A 1 100 ? -7.441 10.404 4.994 1.00 93.25 100 HIS A C 1
ATOM 786 O O . HIS A 1 100 ? -6.885 9.771 5.896 1.00 93.25 100 HIS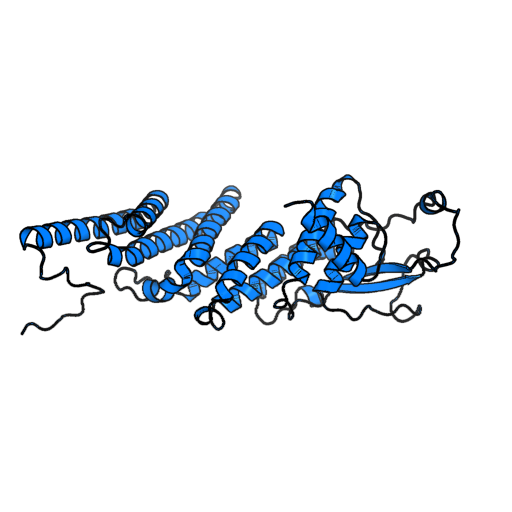 A O 1
ATOM 792 N N . LEU A 1 101 ? -8.764 10.315 4.821 1.00 94.88 101 LEU A N 1
ATOM 793 C CA . LEU A 1 101 ? -9.606 9.427 5.634 1.00 94.88 101 LEU A CA 1
ATOM 794 C C . LEU A 1 101 ? -9.324 7.943 5.349 1.00 94.88 101 LEU A C 1
ATOM 796 O O . LEU A 1 101 ? -9.240 7.139 6.283 1.00 94.88 101 LEU A O 1
ATOM 800 N N . LEU A 1 102 ? -9.143 7.586 4.076 1.00 96.06 102 LEU A N 1
ATOM 801 C CA . LEU A 1 102 ? -8.741 6.245 3.657 1.00 96.06 102 LEU A CA 1
ATOM 802 C C . LEU A 1 102 ? -7.343 5.895 4.177 1.00 96.06 102 LEU A C 1
ATOM 804 O O . LEU A 1 102 ? -7.146 4.788 4.677 1.00 96.06 102 LEU A O 1
ATOM 808 N N . GLU A 1 103 ? -6.400 6.838 4.147 1.00 96.06 103 GLU A N 1
ATOM 809 C CA . GLU A 1 103 ? -5.063 6.670 4.719 1.00 96.06 103 GLU A CA 1
ATOM 810 C C . GLU A 1 103 ? -5.135 6.377 6.223 1.00 96.06 103 GLU A C 1
ATOM 812 O O . GLU A 1 103 ? -4.494 5.438 6.705 1.00 96.06 103 GLU A O 1
ATOM 817 N N . LYS A 1 104 ? -5.953 7.123 6.978 1.00 95.69 104 LYS A N 1
ATOM 818 C CA . LYS A 1 104 ? -6.176 6.856 8.408 1.00 95.69 104 LYS A CA 1
ATOM 819 C C . LYS A 1 104 ? -6.687 5.438 8.645 1.00 95.69 104 LYS A C 1
ATOM 821 O O . LYS A 1 104 ? -6.148 4.724 9.494 1.00 95.69 104 LYS A O 1
ATOM 826 N N . LEU A 1 105 ? -7.684 5.001 7.878 1.00 95.75 105 LEU A N 1
ATOM 827 C CA . LEU A 1 105 ? -8.219 3.644 7.985 1.00 95.75 105 LEU A CA 1
ATOM 828 C C . LEU A 1 105 ? -7.170 2.582 7.606 1.00 95.75 105 LEU A C 1
ATOM 830 O O . LEU A 1 105 ? -7.049 1.554 8.277 1.00 95.75 105 LEU A O 1
ATOM 834 N N . PHE A 1 106 ? -6.366 2.840 6.575 1.00 96.00 106 PHE A N 1
ATOM 835 C CA . PHE A 1 106 ? -5.280 1.958 6.159 1.00 96.00 106 PHE A CA 1
ATOM 836 C C . PHE A 1 106 ? -4.176 1.864 7.221 1.00 96.00 106 PHE A C 1
ATOM 838 O O . PHE A 1 106 ? -3.643 0.784 7.474 1.00 96.00 106 PHE A O 1
ATOM 845 N N . ASN A 1 107 ? -3.859 2.956 7.913 1.00 94.94 107 ASN A N 1
ATOM 846 C CA . ASN A 1 107 ? -2.934 2.928 9.044 1.00 94.94 107 ASN A CA 1
ATOM 847 C C . ASN A 1 107 ? -3.501 2.109 10.215 1.00 94.94 107 ASN A C 1
ATOM 849 O O . ASN A 1 107 ? -2.768 1.324 10.812 1.00 94.94 107 ASN A O 1
ATOM 853 N N . LEU A 1 108 ? -4.811 2.175 10.484 1.00 93.81 108 LEU A N 1
ATOM 854 C CA . LEU A 1 108 ? -5.458 1.290 11.464 1.00 93.81 108 LEU A CA 1
ATOM 855 C C . LEU A 1 108 ? -5.381 -0.187 11.058 1.00 93.81 108 LEU A C 1
ATOM 857 O O . LEU A 1 108 ? -5.139 -1.039 11.916 1.00 93.81 108 LEU A O 1
ATOM 861 N N . PHE A 1 109 ? -5.528 -0.510 9.770 1.00 92.50 109 PHE A N 1
ATOM 862 C CA . PHE A 1 109 ? -5.254 -1.854 9.244 1.00 92.50 109 PHE A CA 1
ATOM 863 C C . PHE A 1 109 ? -3.803 -2.264 9.535 1.00 92.50 109 PHE A C 1
ATOM 865 O O . PHE A 1 109 ? -3.533 -3.296 10.161 1.00 92.50 109 PHE A O 1
ATOM 872 N N . LEU A 1 110 ? -2.861 -1.395 9.170 1.00 90.31 110 LEU A N 1
ATOM 873 C CA . LEU A 1 110 ? -1.442 -1.533 9.475 1.00 90.31 110 LEU A CA 1
ATOM 874 C C . LEU A 1 110 ? -1.115 -1.400 10.958 1.00 90.31 110 LEU A C 1
ATOM 876 O O . LEU A 1 110 ? 0.059 -1.346 11.277 1.00 90.31 110 LEU A O 1
ATOM 880 N N . GLU A 1 111 ? -2.058 -1.364 11.885 1.00 89.25 111 GLU A N 1
ATOM 881 C CA . GLU A 1 111 ? -1.759 -1.398 13.312 1.00 89.25 111 GLU A CA 1
ATOM 882 C C . GLU A 1 111 ? -2.479 -2.544 14.002 1.00 89.25 111 GLU A C 1
ATOM 884 O O . GLU A 1 111 ? -1.838 -3.283 14.747 1.00 89.25 111 GLU A O 1
ATOM 889 N N . GLN A 1 112 ? -3.766 -2.716 13.702 1.00 87.44 112 GLN A N 1
ATOM 890 C CA . GLN A 1 112 ? -4.729 -3.484 14.489 1.00 87.44 112 GLN A CA 1
ATOM 891 C C . GLN A 1 112 ? -5.524 -4.512 13.676 1.00 87.44 112 GLN A C 1
ATOM 893 O O . GLN A 1 112 ? -6.590 -4.932 14.120 1.00 87.44 112 GLN A O 1
ATOM 898 N N . VAL A 1 113 ? -5.041 -4.946 12.504 1.00 84.62 113 VAL A N 1
ATOM 899 C CA . VAL A 1 113 ? -5.743 -5.943 11.665 1.00 84.62 113 VAL A CA 1
ATOM 900 C C . VAL A 1 113 ? -6.177 -7.200 12.434 1.00 84.62 113 VAL A C 1
ATOM 902 O O . VAL A 1 113 ? -7.232 -7.766 12.169 1.00 84.62 113 VAL A O 1
ATOM 905 N N . ASN A 1 114 ? -5.407 -7.622 13.438 1.00 84.94 114 ASN A N 1
ATOM 906 C CA . ASN A 1 114 ? -5.717 -8.783 14.272 1.00 84.94 114 ASN A CA 1
ATOM 907 C C . ASN A 1 114 ? -6.983 -8.615 15.130 1.00 84.94 114 ASN A C 1
ATOM 909 O O . ASN A 1 114 ? -7.529 -9.620 15.564 1.00 84.94 114 ASN A O 1
ATOM 913 N N . LEU A 1 115 ? -7.436 -7.383 15.380 1.00 85.31 115 LEU A N 1
ATOM 914 C CA . LEU A 1 115 ? -8.651 -7.091 16.146 1.00 85.31 115 LEU A CA 1
ATOM 915 C C . LEU A 1 115 ? -9.892 -6.933 15.258 1.00 85.31 115 LEU A C 1
ATOM 917 O O . LEU A 1 115 ? -10.994 -6.819 15.780 1.00 85.31 115 LEU A O 1
ATOM 921 N N . TRP A 1 116 ? -9.751 -6.898 13.931 1.00 87.88 116 TRP A N 1
ATOM 922 C CA . TRP A 1 116 ? -10.861 -6.560 13.032 1.00 87.88 116 TRP A CA 1
ATOM 923 C C . TRP A 1 116 ? -11.992 -7.590 13.060 1.00 87.88 116 TRP A C 1
ATOM 925 O O . TRP A 1 116 ? -13.158 -7.202 13.128 1.00 87.88 116 TRP A O 1
ATOM 935 N N . SER A 1 117 ? -11.657 -8.884 13.079 1.00 86.06 117 SER A N 1
ATOM 936 C CA . SER A 1 117 ? -12.648 -9.959 13.234 1.00 86.06 117 SER A CA 1
ATOM 937 C C . SER A 1 117 ? -13.420 -9.811 14.549 1.00 86.06 117 SER A C 1
ATOM 939 O O . SER A 1 117 ? -14.649 -9.873 14.564 1.00 86.06 117 SER A O 1
ATOM 941 N N . ASP A 1 118 ? -12.707 -9.549 15.648 1.00 86.75 118 ASP A N 1
ATOM 942 C CA . ASP A 1 118 ? -13.318 -9.373 16.966 1.00 86.75 118 ASP A CA 1
ATOM 943 C C . ASP A 1 118 ? -14.251 -8.159 16.968 1.00 86.75 118 ASP A C 1
ATOM 945 O O . ASP A 1 118 ? -15.404 -8.274 17.379 1.00 86.75 118 ASP A O 1
ATOM 949 N N . ILE A 1 119 ? -13.796 -7.027 16.424 1.00 90.19 119 ILE A N 1
ATOM 950 C CA . ILE A 1 119 ? -14.570 -5.786 16.293 1.00 90.19 119 ILE A CA 1
ATOM 951 C C . ILE A 1 119 ? -15.868 -6.014 15.516 1.00 90.19 119 ILE A C 1
ATOM 953 O O . ILE A 1 119 ? -16.928 -5.595 15.979 1.00 90.19 119 ILE A O 1
ATOM 957 N N . CYS A 1 120 ? -15.811 -6.713 14.379 1.00 87.69 120 CYS A N 1
ATOM 958 C CA . CYS A 1 120 ? -16.996 -7.000 13.564 1.00 87.69 120 CYS A CA 1
ATOM 959 C C . CYS A 1 120 ? -18.002 -7.911 14.289 1.00 87.69 120 CYS A C 1
ATOM 961 O O . CYS A 1 120 ? -19.194 -7.889 13.987 1.00 87.69 120 CYS A O 1
ATOM 963 N N . SER A 1 121 ? -17.544 -8.709 15.259 1.00 87.62 121 SER A N 1
ATOM 964 C CA . SER A 1 121 ? -18.401 -9.605 16.044 1.00 87.62 121 SER A CA 1
ATOM 965 C C . SER A 1 121 ? -19.035 -8.946 17.281 1.00 87.62 121 SER A C 1
ATOM 967 O O . SER A 1 121 ? -19.964 -9.514 17.869 1.00 87.62 121 SER A O 1
ATOM 969 N N . LEU A 1 122 ? -18.568 -7.755 17.682 1.00 87.75 122 LEU A N 1
ATOM 970 C CA . LEU A 1 122 ? -19.009 -7.096 18.912 1.00 87.75 122 LEU A CA 1
ATOM 971 C C . LEU A 1 122 ? -20.491 -6.677 18.842 1.00 87.75 122 LEU A C 1
ATOM 973 O O . LEU A 1 122 ? -20.882 -5.930 17.940 1.00 87.75 122 LEU A O 1
ATOM 977 N N . PRO A 1 123 ? -21.329 -7.078 19.821 1.00 85.00 123 PRO A N 1
ATOM 978 C CA . PRO A 1 123 ? -22.738 -6.689 19.880 1.00 85.00 123 PRO A CA 1
ATOM 979 C C . PRO A 1 123 ? -22.967 -5.175 19.859 1.00 85.00 123 PRO A C 1
ATOM 981 O O . PRO A 1 123 ? -23.932 -4.712 19.257 1.00 85.00 123 PRO A O 1
ATOM 984 N N . GLU A 1 124 ? -22.081 -4.409 20.496 1.00 85.12 124 GLU A N 1
ATOM 985 C CA . GLU A 1 124 ? -22.155 -2.952 20.608 1.00 85.12 124 GLU A CA 1
ATOM 986 C C . GLU A 1 124 ? -21.984 -2.235 19.263 1.00 85.12 124 GLU A C 1
ATOM 988 O O . GLU A 1 124 ? -22.377 -1.073 19.143 1.00 85.12 124 GLU A O 1
ATOM 993 N N . LEU A 1 125 ? -21.381 -2.907 18.279 1.00 86.69 125 LEU A N 1
ATOM 994 C CA . LEU A 1 125 ? -20.956 -2.335 17.002 1.00 86.69 125 LEU A CA 1
ATOM 995 C C . LEU A 1 125 ? -21.697 -2.916 15.794 1.00 86.69 125 LEU A C 1
ATOM 997 O O . LEU A 1 125 ? -21.421 -2.516 14.660 1.00 86.69 125 LEU A O 1
ATOM 1001 N N . LYS A 1 126 ? -22.643 -3.834 16.025 1.00 83.00 126 LYS A N 1
ATOM 1002 C CA . LYS A 1 126 ? -23.424 -4.468 14.960 1.00 83.00 126 LYS A CA 1
ATOM 1003 C C . LYS A 1 126 ? -24.049 -3.413 14.055 1.00 83.00 126 LYS A C 1
ATOM 1005 O O . LYS A 1 126 ? -24.870 -2.607 14.486 1.00 83.00 126 LYS A O 1
ATOM 1010 N N . SER A 1 127 ? -23.638 -3.439 12.798 1.00 82.50 127 SER A N 1
ATOM 1011 C CA . SER A 1 127 ? -24.122 -2.561 11.743 1.00 82.50 127 SER A CA 1
ATOM 1012 C C . SER A 1 127 ? -23.838 -3.216 10.390 1.00 82.50 127 SER A C 1
ATOM 1014 O O . SER A 1 127 ? -22.869 -3.975 10.291 1.00 82.50 127 SER A O 1
ATOM 1016 N N . PRO A 1 128 ? -24.680 -2.993 9.369 1.00 81.56 128 PRO A N 1
ATOM 1017 C CA . PRO A 1 128 ? -24.456 -3.567 8.045 1.00 81.56 128 PRO A CA 1
ATOM 1018 C C . PRO A 1 128 ? -23.196 -3.001 7.372 1.00 81.56 128 PRO A C 1
ATOM 1020 O O . PRO A 1 128 ? -22.579 -3.692 6.566 1.00 81.56 128 PRO A O 1
ATOM 1023 N N . GLU A 1 129 ? -22.777 -1.781 7.726 1.00 82.44 129 GLU A N 1
ATOM 1024 C CA . GLU A 1 129 ? -21.591 -1.137 7.156 1.00 82.44 129 GLU A CA 1
ATOM 1025 C C . GLU A 1 129 ? -20.276 -1.687 7.736 1.00 82.44 129 GLU A C 1
ATOM 1027 O O . GLU A 1 129 ? -19.252 -1.698 7.047 1.00 82.44 129 GLU A O 1
ATOM 1032 N N . LEU A 1 130 ? -20.288 -2.169 8.986 1.00 87.81 130 LEU A N 1
ATOM 1033 C CA . LEU A 1 130 ? -19.103 -2.673 9.685 1.00 87.81 130 LEU A CA 1
ATOM 1034 C C . LEU A 1 130 ? -18.973 -4.193 9.535 1.00 87.81 130 LEU A C 1
ATOM 1036 O O . LEU A 1 130 ? -19.222 -4.965 10.461 1.00 87.81 130 LEU A O 1
ATOM 1040 N N . THR A 1 131 ? -18.556 -4.618 8.348 1.00 89.62 131 THR A N 1
ATOM 1041 C CA . THR A 1 131 ? -18.191 -6.012 8.064 1.00 89.62 131 THR A CA 1
ATOM 1042 C C . THR A 1 131 ? -16.719 -6.113 7.690 1.00 89.62 131 THR A C 1
ATOM 1044 O O . THR A 1 131 ? -16.137 -5.160 7.175 1.00 89.62 131 THR A O 1
ATOM 1047 N N . GLU A 1 132 ? -16.113 -7.287 7.881 1.00 88.81 132 GLU A N 1
ATOM 1048 C CA . GLU A 1 132 ? -14.719 -7.507 7.478 1.00 88.81 132 GLU A CA 1
ATOM 1049 C C . GLU A 1 132 ? -14.528 -7.228 5.975 1.00 88.81 132 GLU A C 1
ATOM 1051 O O . GLU A 1 132 ? -13.587 -6.540 5.587 1.00 88.81 132 GLU A O 1
ATOM 1056 N N . SER A 1 133 ? -15.475 -7.663 5.134 1.00 88.88 133 SER A N 1
ATOM 1057 C CA . SER A 1 133 ? -15.461 -7.380 3.692 1.00 88.88 133 SER A CA 1
ATOM 1058 C C . SER A 1 133 ? -15.502 -5.882 3.384 1.00 88.88 133 SER A C 1
ATOM 1060 O O . SER A 1 133 ? -14.776 -5.429 2.504 1.00 88.88 133 SER A O 1
ATOM 1062 N N . SER A 1 134 ? -16.327 -5.113 4.102 1.00 90.19 134 SER A N 1
ATOM 1063 C CA . SER A 1 134 ? -16.398 -3.654 3.953 1.00 90.19 134 SER A CA 1
ATOM 1064 C C . SER A 1 134 ? -15.066 -2.998 4.318 1.00 90.19 134 SER A C 1
ATOM 1066 O O . SER A 1 134 ? -14.550 -2.180 3.557 1.00 90.19 134 SER A O 1
ATOM 1068 N N . LEU A 1 135 ? -14.443 -3.408 5.428 1.00 92.06 135 LEU A N 1
ATOM 1069 C CA . LEU A 1 135 ? -13.151 -2.865 5.854 1.00 92.06 135 LEU A CA 1
ATOM 1070 C C . LEU A 1 135 ? -12.049 -3.122 4.824 1.00 92.06 135 LEU A C 1
ATOM 1072 O O . LEU A 1 135 ? -11.318 -2.200 4.464 1.00 92.06 135 LEU A O 1
ATOM 1076 N N . TYR A 1 136 ? -11.959 -4.348 4.302 1.00 92.06 136 TYR A N 1
ATOM 1077 C CA . TYR A 1 136 ? -11.017 -4.643 3.222 1.00 92.06 136 TYR A CA 1
ATOM 1078 C C . TYR A 1 136 ? -11.357 -3.887 1.936 1.00 92.06 136 TYR A C 1
ATOM 1080 O O . TYR A 1 136 ? -10.439 -3.450 1.251 1.00 92.06 136 TYR A O 1
ATOM 1088 N N . GLY A 1 137 ? -12.639 -3.656 1.641 1.00 92.69 137 GLY A N 1
ATOM 1089 C CA . GLY A 1 137 ? -13.069 -2.800 0.534 1.00 92.69 137 GLY A CA 1
ATOM 1090 C C . GLY A 1 137 ? -12.436 -1.407 0.590 1.00 92.69 137 GLY A C 1
ATOM 1091 O O . GLY A 1 137 ? -11.834 -0.974 -0.386 1.00 92.69 137 GLY A O 1
ATOM 1092 N N . HIS A 1 138 ? -12.468 -0.748 1.749 1.00 93.94 138 HIS A N 1
ATOM 1093 C CA . HIS A 1 138 ? -11.835 0.563 1.933 1.00 93.94 138 HIS A CA 1
ATOM 1094 C C . HIS A 1 138 ? -10.297 0.497 1.871 1.00 93.94 138 HIS A C 1
ATOM 1096 O O . HIS A 1 138 ? -9.653 1.390 1.323 1.00 93.94 138 HIS A O 1
ATOM 1102 N N . VAL A 1 139 ? -9.686 -0.580 2.380 1.00 95.50 139 VAL A N 1
ATOM 1103 C CA . VAL A 1 139 ? -8.237 -0.819 2.232 1.00 95.50 139 VAL A CA 1
ATOM 1104 C C . VAL A 1 139 ? -7.853 -0.902 0.753 1.00 95.50 139 VAL A C 1
ATOM 1106 O O . VAL A 1 139 ? -6.873 -0.282 0.342 1.00 95.50 139 VAL A O 1
ATOM 1109 N N . TYR A 1 140 ? -8.633 -1.623 -0.058 1.00 94.50 140 TYR A N 1
ATOM 1110 C CA . TYR A 1 140 ? -8.412 -1.702 -1.500 1.00 94.50 140 TYR A CA 1
ATOM 1111 C C . TYR A 1 140 ? -8.656 -0.363 -2.193 1.00 94.50 140 TYR A C 1
ATOM 1113 O O . TYR A 1 140 ? -7.833 0.023 -3.015 1.00 94.50 140 TYR A O 1
ATOM 1121 N N . GLN A 1 141 ? -9.698 0.383 -1.816 1.00 94.44 141 GLN A N 1
ATOM 1122 C CA . GLN A 1 141 ? -9.952 1.727 -2.351 1.00 94.44 141 GLN A CA 1
ATOM 1123 C C . GLN A 1 141 ? -8.759 2.667 -2.146 1.00 94.44 141 GLN A C 1
ATOM 1125 O O . GLN A 1 141 ? -8.404 3.410 -3.059 1.00 94.44 141 GLN A O 1
ATOM 1130 N N . TYR A 1 142 ? -8.094 2.611 -0.986 1.00 96.62 142 TYR A N 1
ATOM 1131 C CA . TYR A 1 142 ? -6.886 3.405 -0.756 1.00 96.62 142 TYR A CA 1
ATOM 1132 C C . TYR A 1 142 ? -5.750 3.019 -1.713 1.00 96.62 142 TYR A C 1
ATOM 1134 O O . TYR A 1 142 ? -5.141 3.885 -2.334 1.00 96.62 142 TYR A O 1
ATOM 1142 N N . ILE A 1 143 ? -5.497 1.718 -1.893 1.00 95.94 143 ILE A N 1
ATOM 1143 C CA . ILE A 1 143 ? -4.461 1.221 -2.816 1.00 95.94 143 ILE A CA 1
ATOM 1144 C C . ILE A 1 143 ? -4.759 1.665 -4.252 1.00 95.94 143 ILE A C 1
ATOM 1146 O O . ILE A 1 143 ? -3.876 2.177 -4.937 1.00 95.94 143 ILE A O 1
ATOM 1150 N N . GLN A 1 144 ? -6.013 1.517 -4.682 1.00 94.56 144 GLN A N 1
ATOM 1151 C CA . GLN A 1 144 ? -6.493 1.937 -5.998 1.00 94.56 144 GLN A CA 1
ATOM 1152 C C . GLN A 1 144 ? -6.309 3.443 -6.218 1.00 94.56 144 GLN A C 1
ATOM 1154 O O . GLN A 1 144 ? -5.916 3.868 -7.304 1.00 94.56 144 GLN A O 1
ATOM 1159 N N . LEU A 1 145 ? -6.557 4.259 -5.189 1.00 94.75 145 LEU A N 1
ATOM 1160 C CA . LEU A 1 145 ? -6.357 5.704 -5.243 1.00 94.75 145 LEU A CA 1
ATOM 1161 C C . LEU A 1 145 ? -4.875 6.072 -5.393 1.00 94.75 145 LEU A C 1
ATOM 1163 O O . LEU A 1 145 ? -4.540 6.889 -6.254 1.00 94.75 145 LEU A O 1
ATOM 1167 N N . LEU A 1 146 ? -3.993 5.437 -4.612 1.00 96.00 146 LEU A N 1
ATOM 1168 C CA . LEU A 1 146 ? -2.543 5.621 -4.724 1.00 96.00 146 LEU A CA 1
ATOM 1169 C C . LEU A 1 146 ? -2.029 5.230 -6.114 1.00 96.00 146 LEU A C 1
ATOM 1171 O O . LEU A 1 146 ? -1.233 5.962 -6.697 1.00 96.00 146 LEU A O 1
ATOM 1175 N N . GLU A 1 147 ? -2.509 4.111 -6.657 1.00 94.31 147 GLU A N 1
ATOM 1176 C CA . GLU A 1 147 ? -2.156 3.626 -7.993 1.00 94.31 147 GLU A CA 1
ATOM 1177 C C . GLU A 1 147 ? -2.645 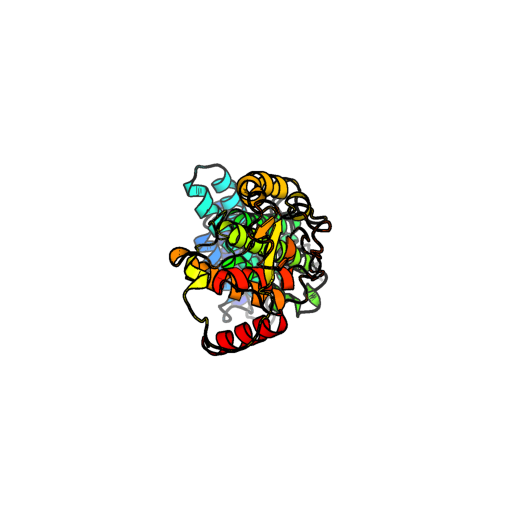4.570 -9.094 1.00 94.31 147 GLU A C 1
ATOM 1179 O O . GLU A 1 147 ? -1.889 4.951 -9.987 1.00 94.31 147 GLU A O 1
ATOM 1184 N N . ARG A 1 148 ? -3.902 5.023 -9.007 1.00 93.00 148 ARG A N 1
ATOM 1185 C CA . ARG A 1 148 ? -4.475 5.989 -9.953 1.00 93.00 148 ARG A CA 1
ATOM 1186 C C . ARG A 1 148 ? -3.679 7.290 -9.984 1.00 93.00 148 ARG A C 1
ATOM 1188 O O . ARG A 1 148 ? -3.606 7.924 -11.039 1.00 93.00 148 ARG A O 1
ATOM 1195 N N . ASN A 1 149 ? -3.117 7.685 -8.847 1.00 93.81 149 ASN A N 1
ATOM 1196 C CA . ASN A 1 149 ? -2.296 8.881 -8.684 1.00 93.81 149 ASN A CA 1
ATOM 1197 C C . ASN A 1 149 ? -0.786 8.602 -8.834 1.00 93.81 149 ASN A C 1
ATOM 1199 O O . ASN A 1 149 ? 0.008 9.522 -8.680 1.00 93.81 149 ASN A O 1
ATOM 1203 N N . VAL A 1 150 ? -0.396 7.360 -9.151 1.00 95.00 150 VAL A N 1
ATOM 1204 C CA . VAL A 1 150 ? 0.989 6.915 -9.388 1.00 95.00 150 VAL A CA 1
ATOM 1205 C C . VAL A 1 150 ? 1.945 7.250 -8.228 1.00 95.00 150 VAL A C 1
ATOM 1207 O O . VAL A 1 150 ? 3.113 7.589 -8.431 1.00 95.00 150 VAL A O 1
ATOM 1210 N N . LYS A 1 151 ? 1.466 7.143 -6.978 1.00 95.25 151 LYS A N 1
ATOM 1211 C CA . LYS A 1 151 ? 2.240 7.438 -5.754 1.00 95.25 151 LYS A CA 1
ATOM 1212 C C . LYS A 1 151 ? 3.217 6.305 -5.400 1.00 95.25 151 LYS A C 1
ATOM 1214 O O . LYS A 1 151 ? 3.041 5.602 -4.403 1.00 95.25 151 LYS A O 1
ATOM 1219 N N . VAL A 1 152 ? 4.251 6.122 -6.228 1.00 95.12 152 VAL A N 1
ATOM 1220 C CA . VAL A 1 152 ? 5.235 5.020 -6.142 1.00 95.12 152 VAL A CA 1
ATOM 1221 C C . VAL A 1 152 ? 5.877 4.900 -4.760 1.00 95.12 152 VAL A C 1
ATOM 1223 O O . VAL A 1 152 ? 5.885 3.811 -4.194 1.00 95.12 152 VAL A O 1
ATOM 1226 N N . GLU A 1 153 ? 6.370 5.997 -4.183 1.00 95.12 153 GLU A N 1
ATOM 1227 C CA . GLU A 1 153 ? 7.066 5.949 -2.889 1.00 95.12 153 GLU A CA 1
ATOM 1228 C C . GLU A 1 153 ? 6.136 5.557 -1.735 1.00 95.12 153 GLU A C 1
ATOM 1230 O O . GLU A 1 153 ? 6.517 4.806 -0.833 1.00 95.12 153 GLU A O 1
ATOM 1235 N N . THR A 1 154 ? 4.886 6.029 -1.771 1.00 96.06 154 THR A N 1
ATOM 1236 C CA . THR A 1 154 ? 3.872 5.651 -0.785 1.00 96.06 154 THR A CA 1
ATOM 1237 C C . THR A 1 154 ? 3.545 4.164 -0.902 1.00 96.06 154 THR A C 1
ATOM 1239 O O . THR A 1 154 ? 3.528 3.476 0.120 1.00 96.06 154 THR A O 1
ATOM 1242 N N . LEU A 1 155 ? 3.346 3.661 -2.129 1.00 96.19 155 LEU A N 1
ATOM 1243 C CA . LEU A 1 155 ? 3.095 2.244 -2.426 1.00 96.19 155 LEU A CA 1
ATOM 1244 C C . LEU A 1 155 ? 4.254 1.347 -1.958 1.00 96.19 155 LEU A C 1
ATOM 1246 O O . LEU A 1 155 ? 4.023 0.342 -1.286 1.00 96.19 155 LEU A O 1
ATOM 1250 N N . GLU A 1 156 ? 5.497 1.747 -2.222 1.00 95.06 156 GLU A N 1
ATOM 1251 C CA . GLU A 1 156 ? 6.701 1.079 -1.719 1.00 95.06 156 GLU A CA 1
ATOM 1252 C C . GLU A 1 156 ? 6.719 1.022 -0.183 1.00 95.06 156 GLU A C 1
ATOM 1254 O O . GLU A 1 156 ? 6.907 -0.043 0.417 1.00 95.06 156 GLU A O 1
ATOM 1259 N N . GLY A 1 157 ? 6.475 2.160 0.472 1.00 94.56 157 GLY A N 1
ATOM 1260 C CA . GLY A 1 157 ? 6.473 2.263 1.928 1.00 94.56 157 GLY A CA 1
ATOM 1261 C C . GLY A 1 157 ? 5.416 1.373 2.587 1.00 94.56 157 GLY A C 1
ATOM 1262 O O . GLY A 1 157 ? 5.702 0.710 3.591 1.00 94.56 157 GLY A O 1
ATOM 1263 N N . ILE A 1 158 ? 4.199 1.314 2.032 1.00 94.62 158 ILE A N 1
ATOM 1264 C CA . ILE A 1 158 ? 3.152 0.419 2.546 1.00 94.62 158 ILE A CA 1
ATOM 1265 C C . ILE A 1 158 ? 3.461 -1.054 2.246 1.00 94.62 158 ILE A C 1
ATOM 1267 O O . ILE A 1 158 ? 3.239 -1.891 3.125 1.00 94.62 158 ILE A O 1
ATOM 1271 N N . ASN A 1 159 ? 4.036 -1.372 1.078 1.00 92.94 159 ASN A N 1
ATOM 1272 C CA . ASN A 1 159 ? 4.454 -2.730 0.718 1.00 92.94 159 ASN A CA 1
ATOM 1273 C C . ASN A 1 159 ? 5.451 -3.262 1.752 1.00 92.94 159 ASN A C 1
ATOM 1275 O O . ASN A 1 159 ? 5.258 -4.335 2.326 1.00 92.94 159 ASN A O 1
ATOM 1279 N N . GLU A 1 160 ? 6.462 -2.459 2.087 1.00 91.69 160 GLU A N 1
ATOM 1280 C CA . GLU A 1 160 ? 7.475 -2.806 3.081 1.00 91.69 160 GLU A CA 1
ATOM 1281 C C . GLU A 1 160 ? 6.879 -3.006 4.486 1.00 91.69 160 GLU A C 1
ATOM 1283 O O . GLU A 1 160 ? 7.222 -3.965 5.187 1.00 91.69 160 GLU A O 1
ATOM 1288 N N . LYS A 1 161 ? 5.950 -2.135 4.907 1.00 91.62 161 LYS A N 1
ATOM 1289 C CA . LYS A 1 161 ? 5.253 -2.266 6.200 1.00 91.62 161 LYS A CA 1
ATOM 1290 C C . LYS A 1 161 ? 4.437 -3.561 6.276 1.00 91.62 161 LYS A C 1
ATOM 1292 O O . LYS A 1 161 ? 4.491 -4.247 7.301 1.00 91.62 161 LYS A O 1
ATOM 1297 N N . ILE A 1 162 ? 3.710 -3.919 5.215 1.00 90.25 162 ILE A N 1
ATOM 1298 C CA . ILE A 1 162 ? 2.917 -5.158 5.166 1.00 90.25 162 ILE A CA 1
ATOM 1299 C C . ILE A 1 162 ? 3.838 -6.378 5.138 1.00 90.25 162 ILE A C 1
ATOM 1301 O O . ILE A 1 162 ? 3.653 -7.300 5.933 1.00 90.25 162 ILE A O 1
ATOM 1305 N N . ARG A 1 163 ? 4.885 -6.364 4.309 1.00 87.94 163 ARG A N 1
ATOM 1306 C CA . ARG A 1 163 ? 5.872 -7.447 4.213 1.00 87.94 163 ARG A CA 1
ATOM 1307 C C . ARG A 1 163 ? 6.516 -7.765 5.561 1.00 87.94 163 ARG A C 1
ATOM 1309 O O . ARG A 1 163 ? 6.604 -8.930 5.950 1.00 87.94 163 ARG A O 1
ATOM 1316 N N . LYS A 1 164 ? 6.917 -6.739 6.325 1.00 87.88 164 LYS A N 1
ATOM 1317 C CA . LYS A 1 164 ? 7.442 -6.910 7.695 1.00 87.88 164 LYS A CA 1
ATOM 1318 C C . LYS A 1 164 ? 6.439 -7.617 8.613 1.00 87.88 164 LYS A C 1
ATOM 1320 O O . LYS A 1 164 ? 6.855 -8.422 9.444 1.00 87.88 164 LYS A O 1
ATOM 1325 N N . ARG A 1 165 ? 5.139 -7.353 8.453 1.00 82.62 165 ARG A N 1
ATOM 1326 C CA . ARG A 1 165 ? 4.059 -7.981 9.236 1.00 82.62 165 ARG A CA 1
ATOM 1327 C C . ARG A 1 165 ? 3.760 -9.411 8.802 1.00 82.62 165 ARG A C 1
ATOM 1329 O O . ARG A 1 165 ? 3.513 -10.249 9.664 1.00 82.62 165 ARG A O 1
ATOM 1336 N N . LEU A 1 166 ? 3.834 -9.711 7.506 1.00 82.56 166 LEU A N 1
ATOM 1337 C CA . LEU A 1 166 ? 3.617 -11.059 6.964 1.00 82.56 166 LEU A CA 1
ATOM 1338 C C . LEU A 1 166 ? 4.684 -12.075 7.390 1.00 82.56 166 LEU A C 1
ATOM 1340 O O . LEU A 1 166 ? 4.433 -13.275 7.323 1.00 82.56 166 LEU A O 1
ATOM 1344 N N . LYS A 1 167 ? 5.832 -11.623 7.920 1.00 80.62 167 LYS A N 1
ATOM 1345 C CA . LYS A 1 167 ? 6.776 -12.507 8.629 1.00 80.62 167 LYS A CA 1
ATOM 1346 C C . LYS A 1 167 ? 6.126 -13.230 9.817 1.00 80.62 167 LYS A C 1
ATOM 1348 O O . LYS A 1 167 ? 6.647 -14.247 10.260 1.00 80.62 167 LYS A O 1
ATOM 1353 N N . ASN A 1 168 ? 5.008 -12.720 10.341 1.00 75.94 168 ASN A N 1
ATOM 1354 C CA . ASN A 1 168 ? 4.205 -13.412 11.339 1.00 75.94 168 ASN A CA 1
ATOM 1355 C C . ASN A 1 168 ? 3.375 -14.534 10.674 1.00 75.94 168 ASN A C 1
ATOM 1357 O O . ASN A 1 168 ? 2.466 -14.223 9.898 1.00 75.94 168 ASN A O 1
ATOM 1361 N N . PRO A 1 169 ? 3.590 -15.817 11.030 1.00 70.44 169 PRO A N 1
ATOM 1362 C CA . PRO A 1 169 ? 2.878 -16.948 10.426 1.00 70.44 169 PRO A CA 1
ATOM 1363 C C . PRO A 1 169 ? 1.351 -16.882 10.561 1.00 70.44 169 PRO A C 1
ATOM 1365 O O . PRO A 1 169 ? 0.636 -17.489 9.775 1.00 70.44 169 PRO A O 1
ATOM 1368 N N . LYS A 1 170 ? 0.824 -16.131 11.538 1.00 71.19 170 LYS A N 1
ATOM 1369 C CA . LYS A 1 170 ? -0.627 -15.949 11.711 1.00 71.19 170 LYS A CA 1
ATOM 1370 C C . LYS A 1 170 ? -1.268 -15.100 10.605 1.00 71.19 170 LYS A C 1
ATOM 1372 O O . LYS A 1 170 ? -2.480 -15.153 10.434 1.00 71.19 170 LYS A O 1
ATOM 1377 N N . LEU A 1 171 ? -0.477 -14.301 9.888 1.00 68.62 171 LEU A N 1
ATOM 1378 C CA . LEU A 1 171 ? -0.951 -13.367 8.861 1.00 68.62 171 LEU A CA 1
ATOM 1379 C C . LEU A 1 171 ? -0.619 -13.823 7.432 1.00 68.62 171 LEU A C 1
ATOM 1381 O O . LEU A 1 171 ? -1.094 -13.217 6.478 1.00 68.62 171 LEU A O 1
ATOM 1385 N N . SER A 1 172 ? 0.176 -14.881 7.259 1.00 61.03 172 SER A N 1
ATOM 1386 C CA . SER A 1 172 ? 0.672 -15.306 5.943 1.00 61.03 172 SER A CA 1
ATOM 1387 C C . SER A 1 172 ? -0.385 -15.970 5.050 1.00 61.03 172 SER A C 1
ATOM 1389 O O . SER A 1 172 ? -0.237 -15.940 3.833 1.00 61.03 172 SER A O 1
ATOM 1391 N N . ASN A 1 173 ? -1.466 -16.516 5.621 1.00 59.16 173 ASN A N 1
ATOM 1392 C CA . ASN A 1 173 ? -2.582 -17.124 4.877 1.00 59.16 173 ASN A CA 1
ATOM 1393 C C . ASN A 1 173 ? -3.909 -16.355 5.048 1.00 59.16 173 ASN A C 1
ATOM 1395 O O . ASN A 1 173 ? -4.994 -16.927 4.965 1.00 59.16 173 ASN A O 1
ATOM 1399 N N . SER A 1 174 ? -3.830 -15.061 5.367 1.00 73.12 174 SER A N 1
ATOM 1400 C CA . SER A 1 174 ? -4.993 -14.224 5.675 1.00 73.12 174 SER A CA 1
ATOM 1401 C C . SER A 1 174 ? -5.323 -13.249 4.539 1.00 73.12 174 SER A C 1
ATOM 1403 O O . SER A 1 174 ? -4.597 -13.123 3.550 1.00 73.12 174 SER A O 1
ATOM 1405 N N . ASN A 1 175 ? -6.404 -12.483 4.707 1.00 82.19 175 ASN A N 1
ATOM 1406 C CA . ASN A 1 175 ? -6.723 -11.340 3.850 1.00 82.19 175 ASN A CA 1
ATOM 1407 C C . ASN A 1 175 ? -5.556 -10.330 3.744 1.00 82.19 175 ASN A C 1
ATOM 1409 O O . ASN A 1 175 ? -5.415 -9.677 2.715 1.00 82.19 175 ASN A O 1
ATOM 1413 N N . SER A 1 176 ? -4.645 -10.264 4.725 1.00 83.31 176 SER A N 1
ATOM 1414 C CA . SER A 1 176 ? -3.428 -9.441 4.647 1.00 83.31 176 SER A CA 1
ATOM 1415 C C . SER A 1 176 ? -2.484 -9.865 3.517 1.00 83.31 176 SER A C 1
ATOM 1417 O O . SER A 1 176 ? -1.865 -9.006 2.894 1.00 83.31 176 SER A O 1
ATOM 1419 N N . ALA A 1 177 ? -2.391 -11.164 3.213 1.00 86.25 177 ALA A N 1
ATOM 1420 C CA . ALA A 1 177 ? -1.597 -11.654 2.087 1.00 86.25 177 ALA A CA 1
ATOM 1421 C C . ALA A 1 177 ? -2.224 -11.267 0.737 1.00 86.25 177 ALA A C 1
ATOM 1423 O O . ALA A 1 177 ? -1.501 -11.004 -0.221 1.00 86.25 177 ALA A O 1
ATOM 1424 N N . LYS A 1 178 ? -3.561 -11.178 0.663 1.00 88.75 178 LYS A N 1
ATOM 1425 C CA . LYS A 1 178 ? -4.254 -10.634 -0.516 1.00 88.75 178 LYS A CA 1
ATOM 1426 C C . LYS A 1 178 ? -3.939 -9.151 -0.673 1.00 88.75 178 LYS A C 1
ATOM 1428 O O . LYS A 1 178 ? -3.441 -8.761 -1.721 1.00 88.75 178 LYS A O 1
ATOM 1433 N N . VAL A 1 179 ? -4.132 -8.355 0.385 1.00 91.44 179 VAL A N 1
ATOM 1434 C CA . VAL A 1 179 ? -3.796 -6.918 0.402 1.00 91.44 179 VAL A CA 1
ATOM 1435 C C . VAL A 1 179 ? -2.366 -6.680 -0.068 1.00 91.44 179 VAL A C 1
ATOM 1437 O O . VAL A 1 179 ? -2.138 -5.821 -0.910 1.00 91.44 179 VAL A O 1
ATOM 1440 N N . TYR A 1 180 ? -1.420 -7.485 0.407 1.00 90.69 180 TYR A N 1
ATOM 1441 C CA . TYR A 1 1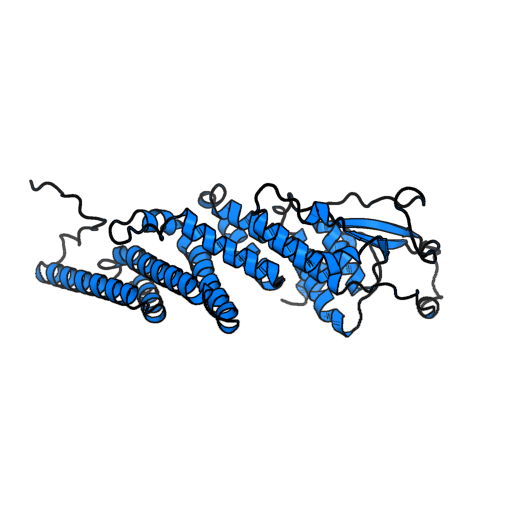80 ? -0.037 -7.403 -0.036 1.00 90.69 180 TYR A CA 1
ATOM 1442 C C . TYR A 1 180 ? 0.126 -7.600 -1.547 1.00 90.69 180 TYR A C 1
ATOM 1444 O O . TYR A 1 180 ? 0.732 -6.753 -2.190 1.00 90.69 180 TYR A O 1
ATOM 1452 N N . LYS A 1 181 ? -0.491 -8.636 -2.136 1.00 89.88 181 LYS A N 1
ATOM 1453 C CA . LYS A 1 181 ? -0.471 -8.850 -3.595 1.00 89.88 181 LYS A CA 1
ATOM 1454 C C . LYS A 1 181 ? -1.025 -7.651 -4.372 1.00 89.88 181 LYS A C 1
ATOM 1456 O O . LYS A 1 181 ? -0.437 -7.270 -5.378 1.00 89.88 181 LYS A O 1
ATOM 1461 N N . HIS A 1 182 ? -2.117 -7.046 -3.897 1.00 91.62 182 HIS A N 1
ATOM 1462 C CA . HIS A 1 182 ? -2.688 -5.842 -4.514 1.00 91.62 182 HIS A CA 1
ATOM 1463 C C . HIS A 1 182 ? -1.736 -4.648 -4.438 1.00 91.62 182 HIS A C 1
ATOM 1465 O O . HIS A 1 182 ? -1.545 -3.955 -5.431 1.00 91.62 182 HIS A O 1
ATOM 1471 N N . VAL A 1 183 ? -1.097 -4.427 -3.286 1.00 93.81 183 VAL A N 1
ATOM 1472 C CA . VAL A 1 183 ? -0.092 -3.367 -3.135 1.00 93.81 183 VAL A CA 1
ATOM 1473 C C . VAL A 1 183 ? 1.094 -3.598 -4.071 1.00 93.81 183 VAL A C 1
ATOM 1475 O O . VAL A 1 183 ? 1.521 -2.662 -4.742 1.00 93.81 183 VAL A O 1
ATOM 1478 N N . SER A 1 184 ? 1.616 -4.825 -4.155 1.00 92.19 184 SER A N 1
ATOM 1479 C CA . SER A 1 184 ? 2.746 -5.139 -5.033 1.00 92.19 184 SER A CA 1
ATOM 1480 C C . SER A 1 184 ? 2.397 -4.946 -6.516 1.00 92.19 184 SER A C 1
ATOM 1482 O O . SER A 1 184 ? 3.216 -4.418 -7.267 1.00 92.19 184 SER A O 1
ATOM 1484 N N . ALA A 1 185 ? 1.178 -5.313 -6.935 1.00 92.06 185 ALA A N 1
ATOM 1485 C CA . ALA A 1 185 ? 0.679 -5.069 -8.292 1.00 92.06 185 ALA A CA 1
ATOM 1486 C C . ALA A 1 185 ? 0.541 -3.577 -8.604 1.00 92.06 185 ALA A C 1
ATOM 1488 O O . ALA A 1 185 ? 1.080 -3.110 -9.610 1.00 92.06 185 ALA A O 1
ATOM 1489 N N . ALA A 1 186 ? -0.085 -2.823 -7.698 1.00 93.75 186 ALA A N 1
ATOM 1490 C CA . ALA A 1 186 ? -0.215 -1.377 -7.809 1.00 93.75 186 ALA A CA 1
ATOM 1491 C C . ALA A 1 186 ? 1.145 -0.672 -7.884 1.00 93.75 186 ALA A C 1
ATOM 1493 O O . ALA A 1 186 ? 1.342 0.231 -8.702 1.00 93.75 186 ALA A O 1
ATOM 1494 N N . TRP A 1 187 ? 2.106 -1.103 -7.064 1.00 94.62 187 TRP A N 1
ATOM 1495 C CA . TRP A 1 187 ? 3.467 -0.572 -7.075 1.00 94.62 187 TRP A CA 1
ATOM 1496 C C . TRP A 1 187 ? 4.173 -0.863 -8.403 1.00 94.62 187 TRP A C 1
ATOM 1498 O O . TRP A 1 187 ? 4.724 0.053 -9.010 1.00 94.62 187 TRP A O 1
ATOM 1508 N N . CYS A 1 188 ? 4.081 -2.100 -8.903 1.00 93.50 188 CYS A N 1
ATOM 1509 C CA . CYS A 1 188 ? 4.644 -2.492 -10.194 1.00 93.50 188 CYS A CA 1
ATOM 1510 C C . CYS A 1 188 ? 4.082 -1.656 -11.349 1.00 93.50 188 CYS A C 1
ATOM 1512 O O . CYS A 1 188 ? 4.847 -1.105 -12.138 1.00 93.50 188 CYS A O 1
ATOM 1514 N N . ARG A 1 189 ? 2.753 -1.529 -11.454 1.00 93.12 189 ARG A N 1
ATOM 1515 C CA . ARG A 1 189 ? 2.131 -0.732 -12.522 1.00 93.12 189 ARG A CA 1
ATOM 1516 C C . ARG A 1 189 ? 2.475 0.746 -12.395 1.00 93.12 189 ARG A C 1
ATOM 1518 O O . ARG A 1 189 ? 2.766 1.379 -13.402 1.00 93.12 189 ARG A O 1
ATOM 1525 N N . SER A 1 190 ? 2.541 1.278 -11.175 1.00 95.25 190 SER A N 1
ATOM 1526 C CA . SER A 1 190 ? 2.956 2.668 -10.951 1.00 95.25 190 SER A CA 1
ATOM 1527 C C . SER A 1 190 ? 4.408 2.922 -11.378 1.00 95.25 190 SER A C 1
ATOM 1529 O O . SER A 1 190 ? 4.700 3.975 -11.942 1.00 95.25 190 SER A O 1
ATOM 1531 N N . LEU A 1 191 ? 5.310 1.954 -11.170 1.00 95.31 191 LEU A N 1
ATOM 1532 C CA . LEU A 1 191 ? 6.679 2.009 -11.692 1.00 95.31 191 LEU A CA 1
ATOM 1533 C C . LEU A 1 191 ? 6.694 2.041 -13.225 1.00 95.31 191 LEU A C 1
ATOM 1535 O O . LEU A 1 191 ? 7.337 2.917 -13.798 1.00 95.31 191 LEU A O 1
ATOM 1539 N N . VAL A 1 192 ? 5.952 1.140 -13.881 1.00 94.69 192 VAL A N 1
ATOM 1540 C CA . VAL A 1 192 ? 5.836 1.098 -15.353 1.00 94.69 192 VAL A CA 1
ATOM 1541 C C . VAL A 1 192 ? 5.305 2.418 -15.905 1.00 94.69 192 VAL A C 1
ATOM 1543 O O . VAL A 1 192 ? 5.885 2.964 -16.839 1.00 94.69 192 VAL A O 1
ATOM 1546 N N . ILE A 1 193 ? 4.231 2.952 -15.315 1.00 95.06 193 ILE A N 1
ATOM 1547 C CA . ILE A 1 193 ? 3.619 4.212 -15.747 1.00 95.06 193 ILE A CA 1
ATOM 1548 C C . ILE A 1 193 ? 4.621 5.362 -15.620 1.00 95.06 193 ILE A C 1
ATOM 1550 O O . ILE A 1 193 ? 4.831 6.081 -16.593 1.00 95.06 193 ILE A O 1
ATOM 1554 N N . ASN A 1 194 ? 5.281 5.524 -14.469 1.00 95.75 194 ASN A N 1
ATOM 1555 C CA . ASN A 1 194 ? 6.248 6.611 -14.294 1.00 95.75 194 ASN A CA 1
ATOM 1556 C C . ASN A 1 194 ? 7.465 6.479 -15.219 1.00 95.75 194 ASN A C 1
ATOM 1558 O O . ASN A 1 194 ? 7.897 7.481 -15.781 1.00 95.75 194 ASN A O 1
ATOM 1562 N N . MET A 1 195 ? 7.988 5.267 -15.440 1.00 95.00 195 MET A N 1
ATOM 1563 C CA . MET A 1 195 ? 9.072 5.061 -16.410 1.00 95.00 195 MET A CA 1
ATOM 1564 C C . MET A 1 195 ? 8.633 5.405 -17.834 1.00 95.00 195 MET A C 1
ATOM 1566 O O . MET A 1 195 ? 9.376 6.067 -18.556 1.00 95.00 195 MET A O 1
ATOM 1570 N N . ALA A 1 196 ? 7.424 5.006 -18.236 1.00 94.31 196 ALA A N 1
ATOM 1571 C CA . ALA A 1 196 ? 6.869 5.340 -19.544 1.00 94.31 196 ALA A CA 1
ATOM 1572 C C . ALA A 1 196 ? 6.740 6.857 -19.746 1.00 94.31 196 ALA A C 1
ATOM 1574 O O . ALA A 1 196 ? 7.053 7.350 -20.826 1.00 94.31 196 ALA A O 1
ATOM 1575 N N . LEU A 1 197 ? 6.319 7.596 -18.714 1.00 93.81 197 LEU A N 1
ATOM 1576 C CA . LEU A 1 197 ? 6.144 9.050 -18.787 1.00 93.81 197 LEU A CA 1
ATOM 1577 C C . LEU A 1 197 ? 7.459 9.808 -18.999 1.00 93.81 197 LEU A C 1
ATOM 1579 O O . LEU A 1 197 ? 7.457 10.793 -19.731 1.00 93.81 197 LEU A O 1
ATOM 1583 N N . ILE A 1 198 ? 8.560 9.343 -18.402 1.00 94.25 198 ILE A N 1
ATOM 1584 C CA . ILE A 1 198 ? 9.878 9.987 -18.542 1.00 94.25 198 ILE A CA 1
ATOM 1585 C C . ILE A 1 198 ? 10.720 9.398 -19.680 1.00 94.25 198 ILE A C 1
ATOM 1587 O O . ILE A 1 198 ? 11.809 9.891 -19.959 1.00 94.25 198 ILE A O 1
ATOM 1591 N N . THR A 1 199 ? 10.261 8.327 -20.336 1.00 92.94 199 THR A N 1
ATOM 1592 C CA . THR A 1 199 ? 11.001 7.717 -21.446 1.00 92.94 199 THR A CA 1
ATOM 1593 C C . THR A 1 199 ? 10.973 8.653 -22.658 1.00 92.94 199 THR A C 1
ATOM 1595 O O . THR A 1 199 ? 9.893 8.913 -23.196 1.00 92.94 199 THR A O 1
ATOM 1598 N N . PRO A 1 200 ? 12.131 9.145 -23.140 1.00 88.00 200 PRO A N 1
ATOM 1599 C CA . PRO A 1 200 ? 12.154 10.096 -24.244 1.00 88.00 200 PRO A CA 1
ATOM 1600 C C . PRO A 1 200 ? 11.623 9.474 -25.540 1.00 88.00 200 PRO A C 1
ATOM 1602 O O . PRO A 1 200 ? 12.196 8.522 -26.074 1.00 88.00 200 PRO A O 1
ATOM 1605 N N . LEU A 1 201 ? 10.547 10.042 -26.084 1.00 83.06 201 LEU A N 1
ATOM 1606 C CA . LEU A 1 201 ? 9.964 9.614 -27.356 1.00 83.06 201 LEU A CA 1
ATOM 1607 C C . LEU A 1 201 ? 10.686 10.296 -28.527 1.00 83.06 201 LEU A C 1
ATOM 1609 O O . LEU A 1 201 ? 10.792 11.518 -28.572 1.00 83.06 201 LEU A O 1
ATOM 1613 N N . HIS A 1 202 ? 11.167 9.504 -29.490 1.00 66.00 202 HIS A N 1
ATOM 1614 C CA . HIS A 1 202 ? 11.694 9.953 -30.788 1.00 66.00 202 HIS A CA 1
ATOM 1615 C C . HIS A 1 202 ? 12.641 11.168 -30.774 1.00 66.00 202 HIS A C 1
ATOM 1617 O O . HIS A 1 202 ? 12.515 12.071 -31.604 1.00 66.00 202 HIS A O 1
ATOM 1623 N N . SER A 1 203 ? 13.677 11.170 -29.931 1.00 44.91 203 SER A N 1
ATOM 1624 C CA . SER A 1 203 ? 14.851 11.973 -30.280 1.00 44.91 203 SER A CA 1
ATOM 1625 C C . SER A 1 203 ? 15.583 11.258 -31.417 1.00 44.91 203 SER A C 1
ATOM 1627 O O . SER A 1 203 ? 15.921 10.076 -31.296 1.00 44.91 203 SER A O 1
ATOM 1629 N N . ARG A 1 204 ? 15.849 11.937 -32.541 1.00 40.97 204 ARG A N 1
ATOM 1630 C CA . ARG A 1 204 ? 16.923 11.495 -33.448 1.00 40.97 204 ARG A CA 1
ATOM 1631 C C . ARG A 1 204 ? 18.152 11.234 -32.579 1.00 40.97 204 ARG A C 1
ATOM 1633 O O . ARG A 1 204 ? 18.384 11.977 -31.626 1.00 40.97 204 ARG A O 1
ATOM 1640 N N . LEU A 1 205 ? 18.901 10.160 -32.838 1.00 44.94 205 LEU A N 1
ATOM 1641 C CA . LEU A 1 205 ? 20.252 10.042 -32.287 1.00 44.94 205 LEU A CA 1
ATOM 1642 C C . LEU A 1 205 ? 20.954 11.373 -32.580 1.00 44.94 205 LEU A C 1
ATOM 1644 O O . LEU A 1 205 ? 21.188 11.695 -33.744 1.00 44.94 205 LEU A O 1
ATOM 1648 N N . SER A 1 206 ? 21.173 12.190 -31.543 1.00 36.75 206 SER A N 1
ATOM 1649 C CA . SER A 1 206 ? 22.006 13.371 -31.690 1.00 36.75 206 SER A CA 1
ATOM 1650 C C . SER A 1 206 ? 23.359 12.838 -32.124 1.00 36.75 206 SER A C 1
ATOM 1652 O O . SER A 1 206 ? 23.957 11.989 -31.458 1.00 36.75 206 SER A O 1
ATOM 1654 N N . THR A 1 207 ? 23.831 13.324 -33.263 1.00 38.12 207 THR A N 1
ATOM 1655 C CA . THR A 1 207 ? 25.181 13.105 -33.780 1.00 38.12 207 THR A CA 1
ATOM 1656 C C . THR A 1 207 ? 26.281 13.500 -32.782 1.00 38.12 207 THR A C 1
ATOM 1658 O O . THR A 1 207 ? 27.452 13.263 -33.059 1.00 38.12 207 THR A O 1
ATOM 1661 N N . GLU A 1 208 ? 25.937 14.051 -31.614 1.00 35.12 208 GLU A N 1
ATOM 1662 C CA . GLU A 1 208 ? 26.859 14.423 -30.538 1.00 35.12 208 GLU A CA 1
ATOM 1663 C C . GLU A 1 208 ? 27.390 13.237 -29.720 1.00 35.12 208 GLU A C 1
ATOM 1665 O O . GLU A 1 208 ? 28.469 13.361 -29.145 1.00 35.12 208 GLU A O 1
ATOM 1670 N N . ILE A 1 209 ? 26.754 12.053 -29.738 1.00 41.47 209 ILE A N 1
ATOM 1671 C CA . ILE A 1 209 ? 27.360 10.856 -29.104 1.00 41.47 209 ILE A CA 1
ATOM 1672 C C . ILE A 1 209 ? 28.616 10.401 -29.873 1.00 41.47 209 ILE A C 1
ATOM 1674 O O . ILE A 1 209 ? 29.492 9.740 -29.325 1.00 41.47 209 ILE A O 1
ATOM 1678 N N . ARG A 1 210 ? 28.800 10.851 -31.122 1.00 34.72 210 ARG A N 1
ATOM 1679 C CA . ARG A 1 210 ? 30.034 10.597 -31.880 1.00 34.72 210 ARG A CA 1
ATOM 1680 C C . ARG A 1 210 ? 31.233 11.445 -31.430 1.00 34.72 210 ARG A C 1
ATOM 1682 O O . ARG A 1 210 ? 32.320 11.260 -31.970 1.00 34.72 210 ARG A O 1
ATOM 1689 N N . GLY A 1 211 ? 31.046 12.385 -30.498 1.00 33.69 211 GLY A N 1
ATOM 1690 C CA . GLY A 1 211 ? 32.037 13.414 -30.171 1.00 33.69 211 GLY A CA 1
ATOM 1691 C C . GLY A 1 211 ? 32.812 13.238 -28.865 1.00 33.69 211 GLY A C 1
ATOM 1692 O O . GLY A 1 211 ? 33.822 13.915 -28.690 1.00 33.69 211 GLY A O 1
ATOM 1693 N N . MET A 1 212 ? 32.397 12.357 -27.952 1.00 31.95 212 MET A N 1
ATOM 1694 C CA . MET A 1 212 ? 33.019 12.277 -26.627 1.00 31.95 212 MET A CA 1
ATOM 1695 C C . MET A 1 212 ? 33.449 10.840 -26.326 1.00 31.95 212 MET A C 1
ATOM 1697 O O . MET A 1 212 ? 32.633 9.996 -25.977 1.00 31.95 212 MET A O 1
ATOM 1701 N N . ASN A 1 213 ? 34.760 10.607 -26.467 1.00 32.03 213 ASN A N 1
ATOM 1702 C CA . ASN A 1 213 ? 35.522 9.385 -26.153 1.00 32.03 213 ASN A CA 1
ATOM 1703 C C . ASN A 1 213 ? 35.780 8.399 -27.310 1.00 32.03 213 ASN A C 1
ATOM 1705 O O . ASN A 1 213 ? 35.711 7.188 -27.138 1.00 32.03 213 ASN A O 1
ATOM 1709 N N . LEU A 1 214 ? 36.223 8.899 -28.469 1.00 36.00 214 LEU A N 1
ATOM 1710 C CA . LEU A 1 214 ? 36.980 8.096 -29.445 1.00 36.00 214 LEU A CA 1
ATOM 1711 C C . LEU A 1 214 ? 38.490 8.156 -29.150 1.00 36.00 214 LEU A C 1
ATOM 1713 O O . LEU A 1 214 ? 39.279 8.652 -29.949 1.00 36.00 214 LEU A O 1
ATOM 1717 N N . SER A 1 215 ? 38.912 7.646 -27.994 1.00 34.59 215 SER A N 1
ATOM 1718 C CA . SER A 1 215 ? 40.307 7.234 -27.799 1.00 34.59 215 SER A CA 1
ATOM 1719 C C . SER A 1 215 ? 40.397 6.145 -26.735 1.00 34.59 215 SER A C 1
ATOM 1721 O O . SER A 1 215 ? 40.559 6.428 -25.550 1.00 34.59 215 SER A O 1
ATOM 1723 N N . GLY A 1 216 ? 40.299 4.887 -27.162 1.00 27.44 216 GLY A N 1
ATOM 1724 C CA . GLY A 1 216 ? 40.610 3.756 -26.294 1.00 27.44 216 GLY A CA 1
ATOM 1725 C C . GLY A 1 216 ? 39.905 2.466 -26.678 1.00 27.44 216 GLY A C 1
ATOM 1726 O O . GLY A 1 216 ? 38.935 2.101 -26.041 1.00 27.44 216 GLY A O 1
ATOM 1727 N N . SER A 1 217 ? 40.451 1.763 -27.675 1.00 31.80 217 SER A N 1
ATOM 1728 C CA . SER A 1 217 ? 40.498 0.293 -27.718 1.00 31.80 217 SER A CA 1
ATOM 1729 C C . SER A 1 217 ? 39.190 -0.485 -27.467 1.00 31.80 217 SER A C 1
ATOM 1731 O O . SER A 1 217 ? 38.896 -0.860 -26.336 1.00 31.80 217 SER A O 1
ATOM 1733 N N . GLY A 1 218 ? 38.532 -0.902 -28.551 1.00 30.62 218 GLY A N 1
ATOM 1734 C CA . GLY A 1 218 ? 37.602 -2.037 -28.544 1.00 30.62 218 GLY A CA 1
ATOM 1735 C C . GLY A 1 218 ? 36.329 -1.752 -29.327 1.00 30.62 218 GLY A C 1
ATOM 1736 O O . GLY A 1 218 ? 35.483 -0.990 -28.883 1.00 30.62 218 GLY A O 1
ATOM 1737 N N . ILE A 1 219 ? 36.194 -2.366 -30.502 1.00 37.53 219 ILE A N 1
ATOM 1738 C CA . ILE A 1 219 ? 34.937 -2.433 -31.254 1.00 37.53 219 ILE A CA 1
ATOM 1739 C C . ILE A 1 219 ? 34.022 -3.391 -30.481 1.00 37.53 219 ILE A C 1
ATOM 1741 O O . ILE A 1 219 ? 33.921 -4.567 -30.816 1.00 37.53 219 ILE A O 1
ATOM 1745 N N . GLU A 1 220 ? 33.417 -2.926 -29.393 1.00 38.88 220 GLU A N 1
ATOM 1746 C CA . GLU A 1 220 ? 32.243 -3.585 -28.836 1.00 38.88 220 GLU A CA 1
ATOM 1747 C C . GLU A 1 220 ? 31.039 -2.958 -29.526 1.00 38.88 220 GLU A C 1
ATOM 1749 O O . GLU A 1 220 ? 30.823 -1.750 -29.464 1.00 38.88 220 GLU A O 1
ATOM 1754 N N . SER A 1 221 ? 30.300 -3.767 -30.279 1.00 48.47 221 SER A N 1
ATOM 1755 C CA . SER A 1 221 ? 29.040 -3.370 -30.892 1.00 48.47 221 SER A CA 1
ATOM 1756 C C . SER A 1 221 ? 28.125 -2.800 -29.807 1.00 48.47 221 SER A C 1
ATOM 1758 O O . SER A 1 221 ? 27.566 -3.574 -29.035 1.00 48.47 221 SER A O 1
ATOM 1760 N N . GLU A 1 222 ? 27.995 -1.473 -29.714 1.00 65.88 222 GLU A N 1
ATOM 1761 C CA . GLU A 1 222 ? 27.112 -0.834 -28.734 1.00 65.88 222 GLU A CA 1
ATOM 1762 C C . GLU A 1 222 ? 25.703 -1.410 -28.907 1.00 65.88 222 GLU A C 1
ATOM 1764 O O . GLU A 1 222 ? 25.068 -1.237 -29.948 1.00 65.88 222 GLU A O 1
ATOM 1769 N N . GLN A 1 223 ? 25.233 -2.171 -27.922 1.00 73.56 223 GLN A N 1
ATOM 1770 C CA . GLN A 1 223 ? 23.875 -2.693 -27.908 1.00 73.56 223 GLN A CA 1
ATOM 1771 C C . GLN A 1 223 ? 23.003 -1.716 -27.119 1.00 73.56 223 GLN A C 1
ATOM 1773 O O . GLN A 1 223 ? 23.272 -1.416 -25.957 1.00 73.56 223 GLN A O 1
ATOM 1778 N N . LEU A 1 224 ? 21.953 -1.213 -27.755 1.00 82.00 224 LEU A N 1
ATOM 1779 C CA . LEU A 1 224 ? 20.977 -0.311 -27.165 1.00 82.00 224 LEU A CA 1
ATOM 1780 C C . LEU A 1 224 ? 19.787 -1.113 -26.642 1.00 82.00 224 LEU A C 1
ATOM 1782 O O . LEU A 1 224 ? 19.339 -2.066 -27.277 1.00 82.00 224 LEU A O 1
ATOM 1786 N N . LEU A 1 225 ? 19.254 -0.714 -25.491 1.00 88.38 225 LEU A N 1
ATOM 1787 C CA . LEU A 1 225 ? 18.062 -1.337 -24.932 1.00 88.38 225 LEU A CA 1
ATOM 1788 C C . LEU A 1 225 ? 16.816 -0.702 -25.545 1.00 88.38 225 LEU A C 1
ATOM 1790 O O . LEU A 1 225 ? 16.686 0.520 -25.554 1.00 88.38 225 LEU A O 1
ATOM 1794 N N . SER A 1 226 ? 15.893 -1.527 -26.020 1.00 87.94 226 SER A N 1
ATOM 1795 C CA . SER A 1 226 ? 14.579 -1.078 -26.474 1.00 87.94 226 SER A CA 1
ATOM 1796 C C . SER A 1 226 ? 13.471 -1.692 -25.637 1.00 87.94 226 SER A C 1
ATOM 1798 O O . SER A 1 226 ? 13.620 -2.795 -25.106 1.00 87.94 226 SER A O 1
ATOM 1800 N N . VAL A 1 227 ? 12.368 -0.959 -25.524 1.00 90.69 227 VAL A N 1
ATOM 1801 C CA . VAL A 1 227 ? 11.175 -1.350 -24.779 1.00 90.69 227 VAL A CA 1
ATOM 1802 C C . VAL A 1 227 ? 9.945 -1.329 -25.676 1.00 90.69 227 VAL A C 1
ATOM 1804 O O . VAL A 1 227 ? 9.729 -0.405 -26.462 1.00 90.69 227 VAL A O 1
ATOM 1807 N N . ASP A 1 228 ? 9.126 -2.357 -25.520 1.00 89.94 228 ASP A N 1
ATOM 1808 C CA . ASP A 1 228 ? 7.788 -2.456 -26.080 1.00 89.94 228 ASP A CA 1
ATOM 1809 C C . ASP A 1 228 ? 6.815 -2.824 -24.956 1.00 89.94 228 ASP A C 1
ATOM 1811 O O . ASP A 1 228 ? 6.991 -3.841 -24.275 1.00 89.94 228 ASP A O 1
ATOM 1815 N N . LEU A 1 229 ? 5.825 -1.964 -24.715 1.00 90.69 229 LEU A N 1
ATOM 1816 C CA . LEU A 1 229 ? 4.789 -2.209 -23.721 1.00 90.69 229 LEU A CA 1
ATOM 1817 C C . LEU A 1 229 ? 3.570 -2.855 -24.372 1.00 90.69 229 LEU A C 1
ATOM 1819 O O . LEU A 1 229 ? 2.902 -2.267 -25.220 1.00 90.69 229 LEU A O 1
ATOM 1823 N N . GLN A 1 230 ? 3.224 -4.041 -23.885 1.00 87.94 230 GLN A N 1
ATOM 1824 C CA . GLN A 1 230 ? 1.964 -4.705 -24.191 1.00 87.94 230 GLN A CA 1
ATOM 1825 C C . GLN A 1 230 ? 0.929 -4.279 -23.154 1.00 87.94 230 GLN A C 1
ATOM 1827 O O . GLN A 1 230 ? 0.806 -4.874 -22.078 1.00 87.94 230 GLN A O 1
ATOM 1832 N N . SER A 1 231 ? 0.207 -3.202 -23.465 1.00 80.88 231 SER A N 1
ATOM 1833 C CA . SER A 1 231 ? -0.822 -2.634 -22.590 1.00 80.88 231 SER A CA 1
ATOM 1834 C C . SER A 1 231 ? -1.877 -3.664 -22.191 1.00 80.88 231 SER A C 1
ATOM 1836 O O . SER A 1 231 ? -2.295 -3.688 -21.040 1.00 80.88 231 SER A O 1
ATOM 1838 N N . GLU A 1 232 ? -2.259 -4.562 -23.096 1.00 82.88 232 GLU A N 1
ATOM 1839 C CA . GLU A 1 232 ? -3.280 -5.581 -22.854 1.00 82.88 232 GLU A CA 1
ATOM 1840 C C . GLU A 1 232 ? -2.870 -6.522 -21.713 1.00 82.88 232 GLU A C 1
ATOM 1842 O O . GLU A 1 232 ? -3.672 -6.818 -20.828 1.00 82.88 232 GLU A O 1
ATOM 1847 N N . GLU A 1 233 ? -1.605 -6.945 -21.684 1.00 84.81 233 GLU A N 1
ATOM 1848 C CA . GLU A 1 233 ? -1.075 -7.797 -20.617 1.00 84.81 233 GLU A CA 1
ATOM 1849 C C . GLU A 1 233 ? -0.898 -7.035 -19.300 1.00 84.81 233 GLU A C 1
ATOM 1851 O O . GLU A 1 233 ? -1.051 -7.615 -18.223 1.00 84.81 233 GLU A O 1
ATOM 1856 N N . LEU A 1 234 ? -0.606 -5.730 -19.363 1.00 85.00 234 LEU A N 1
ATOM 1857 C CA . LEU A 1 234 ? -0.422 -4.893 -18.176 1.00 85.00 234 LEU A CA 1
ATOM 1858 C C . LEU A 1 234 ? -1.699 -4.802 -17.325 1.00 85.00 234 LEU A C 1
ATOM 1860 O O . LEU A 1 234 ? -1.627 -4.763 -16.092 1.00 85.00 234 LEU A O 1
ATOM 1864 N N . TRP A 1 235 ? -2.862 -4.795 -17.980 1.00 87.06 235 TRP A N 1
ATOM 1865 C CA . TRP A 1 235 ? -4.176 -4.704 -17.337 1.00 87.06 235 TRP A CA 1
ATOM 1866 C C . TRP A 1 235 ? -4.827 -6.065 -17.077 1.00 87.06 235 TRP A C 1
ATOM 1868 O O . TRP A 1 235 ? -5.932 -6.126 -16.542 1.00 87.06 235 TRP A O 1
ATOM 1878 N N . CYS A 1 236 ? -4.152 -7.170 -17.400 1.00 80.25 236 CYS A N 1
ATOM 1879 C CA . CYS A 1 236 ? -4.651 -8.509 -17.115 1.00 80.25 236 CYS A CA 1
ATOM 1880 C C . CYS A 1 236 ? -4.269 -8.942 -15.695 1.00 80.25 236 CYS A C 1
ATOM 1882 O O . CYS A 1 236 ? -3.102 -9.164 -15.379 1.00 80.25 236 CYS A O 1
ATOM 1884 N N . SER A 1 237 ? -5.269 -9.116 -14.828 1.00 81.56 237 SER A N 1
ATOM 1885 C CA . SER A 1 237 ? -5.071 -9.615 -13.466 1.00 81.56 237 SER A CA 1
ATOM 1886 C C . SER A 1 237 ? -6.233 -10.494 -13.017 1.00 81.56 237 SER A C 1
ATOM 1888 O O . SER A 1 237 ? -7.399 -10.121 -13.138 1.00 81.56 237 SER A O 1
ATOM 1890 N N . ALA A 1 238 ? -5.918 -11.677 -12.484 1.00 78.19 238 ALA A N 1
ATOM 1891 C CA . ALA A 1 238 ? -6.914 -12.670 -12.074 1.00 78.19 238 ALA A CA 1
ATOM 1892 C C . ALA A 1 238 ? -7.546 -12.388 -10.698 1.00 78.19 238 ALA A C 1
ATOM 1894 O O . ALA A 1 238 ? -8.535 -13.022 -10.337 1.00 78.19 238 ALA A O 1
ATOM 1895 N N . PHE A 1 239 ? -6.960 -11.486 -9.906 1.00 81.50 239 PHE A N 1
ATOM 1896 C CA . PHE A 1 239 ? -7.369 -11.238 -8.518 1.00 81.50 239 PHE A CA 1
ATOM 1897 C C . PHE A 1 239 ? -7.835 -9.800 -8.257 1.00 81.50 239 PHE A C 1
ATOM 1899 O O . PHE A 1 239 ? -8.321 -9.513 -7.165 1.00 81.50 239 PHE A O 1
ATOM 1906 N N . GLU A 1 240 ? -7.691 -8.900 -9.228 1.00 85.12 240 GLU A N 1
ATOM 1907 C CA . GLU A 1 240 ? -8.033 -7.483 -9.094 1.00 85.12 240 GLU A CA 1
ATOM 1908 C C . GLU A 1 240 ? -9.410 -7.142 -9.665 1.00 85.12 240 GLU A C 1
ATOM 1910 O O . GLU A 1 240 ? -9.972 -7.869 -10.485 1.00 85.12 240 GLU A O 1
ATOM 1915 N N . ASP A 1 241 ? -9.956 -6.012 -9.212 1.00 87.12 241 ASP A N 1
ATOM 1916 C CA . ASP A 1 241 ? -11.229 -5.493 -9.701 1.00 87.12 241 ASP A CA 1
ATOM 1917 C C . ASP A 1 241 ? -11.097 -4.985 -11.143 1.00 87.12 241 ASP A C 1
ATOM 1919 O O . ASP A 1 241 ? -10.429 -3.987 -11.417 1.00 87.12 241 ASP A O 1
ATOM 1923 N N . GLN A 1 242 ? -11.795 -5.653 -12.057 1.00 87.88 242 GLN A N 1
ATOM 1924 C CA . GLN A 1 242 ? -11.807 -5.342 -13.485 1.00 87.88 242 GLN A CA 1
ATOM 1925 C C . GLN A 1 242 ? -12.326 -3.932 -13.791 1.00 87.88 242 GLN A C 1
ATOM 1927 O O . GLN A 1 242 ? -11.908 -3.328 -14.777 1.00 87.88 242 GLN A O 1
ATOM 1932 N N . ASN A 1 243 ? -13.217 -3.377 -12.963 1.00 90.69 243 ASN A N 1
ATOM 1933 C CA . ASN A 1 243 ? -13.702 -2.012 -13.170 1.00 90.69 243 ASN A CA 1
ATOM 1934 C C . ASN A 1 243 ? -12.600 -0.987 -12.896 1.00 90.69 243 ASN A C 1
ATOM 1936 O O . ASN A 1 243 ? -12.411 -0.062 -13.685 1.00 90.69 243 ASN A O 1
ATOM 1940 N N . HIS A 1 244 ? -11.838 -1.180 -11.817 1.00 90.31 244 HIS A N 1
ATOM 1941 C CA . HIS A 1 244 ? -10.671 -0.355 -11.507 1.00 90.31 244 HIS A CA 1
ATOM 1942 C C . HIS A 1 244 ? -9.601 -0.450 -12.598 1.00 90.31 244 HIS A C 1
ATOM 1944 O O . HIS A 1 244 ? -9.114 0.579 -13.065 1.00 90.31 244 HIS A O 1
ATOM 1950 N N . LEU A 1 245 ? -9.296 -1.663 -13.074 1.00 90.00 245 LEU A N 1
ATOM 1951 C CA . LEU A 1 245 ? -8.325 -1.857 -14.157 1.00 90.00 245 LEU A CA 1
ATOM 1952 C C . LEU A 1 245 ? -8.739 -1.125 -15.434 1.00 90.00 245 LEU A C 1
ATOM 1954 O O . LEU A 1 245 ? -7.915 -0.425 -16.008 1.00 90.00 245 LEU A O 1
ATOM 1958 N N . LYS A 1 246 ? -10.020 -1.175 -15.818 1.00 92.12 246 LYS A N 1
ATOM 1959 C CA . LYS A 1 246 ? -10.539 -0.406 -16.964 1.00 92.12 246 LYS A CA 1
ATOM 1960 C C . LYS A 1 246 ? -10.409 1.106 -16.781 1.00 92.12 246 LYS A C 1
ATOM 1962 O O . LYS A 1 246 ? -10.147 1.825 -17.740 1.00 92.12 246 LYS A O 1
ATOM 1967 N N . ILE A 1 247 ? -10.608 1.619 -15.565 1.00 92.00 247 ILE A N 1
ATOM 1968 C CA . ILE A 1 247 ? -10.428 3.050 -15.275 1.00 92.00 247 ILE A CA 1
ATOM 1969 C C . ILE A 1 247 ? -8.958 3.448 -15.461 1.00 92.00 247 ILE A C 1
ATOM 1971 O O . ILE A 1 247 ? -8.679 4.484 -16.069 1.00 92.00 247 ILE A O 1
ATOM 1975 N N . LEU A 1 248 ? -8.024 2.636 -14.958 1.00 91.81 248 LEU A N 1
ATOM 1976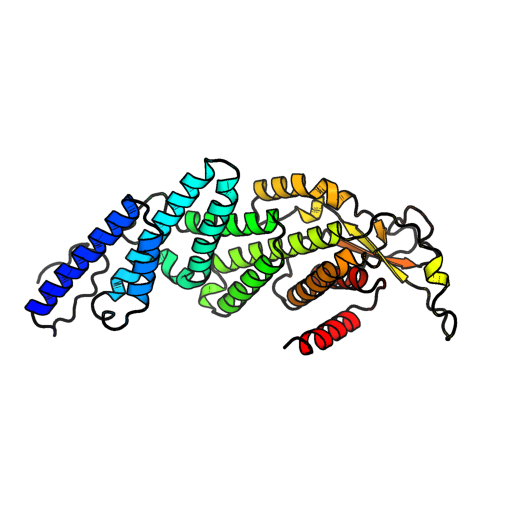 C CA . LEU A 1 248 ? -6.589 2.864 -15.140 1.00 91.81 248 LEU A CA 1
ATOM 1977 C C . LEU A 1 248 ? -6.174 2.755 -16.601 1.00 91.81 248 LEU A C 1
ATOM 1979 O O . LEU A 1 248 ? -5.459 3.626 -17.089 1.00 91.81 248 LEU A O 1
ATOM 1983 N N . GLU A 1 249 ? -6.661 1.726 -17.284 1.00 92.31 249 GLU A N 1
ATOM 1984 C CA . GLU A 1 249 ? -6.442 1.489 -18.700 1.00 92.31 249 GLU A CA 1
ATOM 1985 C C . GLU A 1 249 ? -6.841 2.726 -19.509 1.00 92.31 249 GLU A C 1
ATOM 1987 O O . GLU A 1 249 ? -6.007 3.316 -20.189 1.00 92.31 249 GLU A O 1
ATOM 1992 N N . ASN A 1 250 ? -8.074 3.209 -19.344 1.00 93.00 250 ASN A N 1
ATOM 1993 C CA . ASN A 1 250 ? -8.558 4.405 -20.033 1.00 93.00 250 ASN A CA 1
ATOM 1994 C C . ASN A 1 250 ? -7.723 5.657 -19.722 1.00 93.00 250 ASN A C 1
ATOM 1996 O O . ASN A 1 250 ? -7.540 6.508 -20.592 1.00 93.00 250 ASN A O 1
ATOM 2000 N N . LYS A 1 251 ? -7.220 5.785 -18.487 1.00 94.12 251 LYS A N 1
ATOM 2001 C CA . LYS A 1 251 ? -6.414 6.936 -18.065 1.00 94.12 251 LYS A CA 1
ATOM 2002 C C . LYS A 1 251 ? -5.003 6.906 -18.656 1.00 94.12 251 LYS A C 1
ATOM 2004 O O . LYS A 1 251 ? -4.508 7.946 -19.084 1.00 94.12 251 LYS A O 1
ATOM 2009 N N . TRP A 1 252 ? -4.345 5.748 -18.642 1.00 93.62 252 TRP A N 1
ATOM 2010 C CA . TRP A 1 252 ? -2.906 5.642 -18.892 1.00 93.62 252 TRP A CA 1
ATOM 2011 C C . TRP A 1 252 ? -2.546 5.066 -20.260 1.00 93.62 252 TRP A C 1
ATOM 2013 O O . TRP A 1 252 ? -1.486 5.417 -20.779 1.00 93.62 252 TRP A O 1
ATOM 2023 N N . ASN A 1 253 ? -3.417 4.276 -20.900 1.00 91.44 253 ASN A N 1
ATOM 2024 C CA . ASN A 1 253 ? -3.160 3.727 -22.237 1.00 91.44 253 ASN A CA 1
ATOM 2025 C C . ASN A 1 253 ? -2.712 4.768 -23.269 1.00 91.44 253 ASN A C 1
ATOM 2027 O O . ASN A 1 253 ? -1.757 4.479 -23.987 1.00 91.44 253 ASN A O 1
ATOM 2031 N N . PRO A 1 254 ? -3.304 5.979 -23.351 1.00 91.06 254 PRO A N 1
ATOM 2032 C CA . PRO A 1 254 ? -2.854 6.981 -24.319 1.00 91.06 254 PRO A CA 1
ATOM 2033 C C . PRO A 1 254 ? -1.369 7.350 -24.189 1.00 91.06 254 PRO A C 1
ATOM 2035 O O . PRO A 1 254 ? -0.740 7.728 -25.178 1.00 91.06 254 PRO A O 1
ATOM 2038 N N . SER A 1 255 ? -0.802 7.246 -22.984 1.00 90.19 255 SER A N 1
ATOM 2039 C CA . SER A 1 255 ? 0.629 7.442 -22.739 1.00 90.19 255 SER A CA 1
ATOM 2040 C C . SER A 1 255 ? 1.427 6.163 -22.987 1.00 90.19 255 SER A C 1
ATOM 2042 O O . SER A 1 255 ? 2.474 6.224 -23.623 1.00 90.19 255 SER A O 1
ATOM 2044 N N . LEU A 1 256 ? 0.926 5.008 -22.537 1.00 90.31 256 LEU A N 1
ATOM 2045 C CA . LEU A 1 256 ? 1.639 3.731 -22.643 1.00 90.31 256 LEU A CA 1
ATOM 2046 C C . LEU A 1 256 ? 1.759 3.222 -24.086 1.00 90.31 256 LEU A C 1
ATOM 2048 O O . LEU A 1 256 ? 2.820 2.729 -24.451 1.00 90.31 256 LEU A O 1
ATOM 2052 N N . PHE A 1 257 ? 0.742 3.416 -24.935 1.00 88.19 257 PHE A N 1
ATOM 2053 C CA . PHE A 1 257 ? 0.779 3.017 -26.353 1.00 88.19 257 PHE A CA 1
ATOM 2054 C C . PHE A 1 257 ? 1.883 3.711 -27.161 1.00 88.19 257 PHE A C 1
ATOM 2056 O O . PHE A 1 257 ? 2.241 3.247 -28.243 1.00 88.19 257 PHE A O 1
ATOM 2063 N N . LYS A 1 258 ? 2.424 4.829 -26.659 1.00 88.62 258 LYS A N 1
ATOM 2064 C CA . LYS A 1 258 ? 3.562 5.518 -27.282 1.00 88.62 258 LYS A CA 1
ATOM 2065 C C . LYS A 1 258 ? 4.877 4.766 -27.067 1.00 88.62 258 LYS A C 1
ATOM 2067 O O . LYS A 1 258 ? 5.817 4.971 -27.827 1.00 88.62 258 LYS A O 1
ATOM 2072 N N . ILE A 1 259 ? 4.943 3.898 -26.058 1.00 89.19 259 ILE A N 1
ATOM 2073 C CA . ILE A 1 259 ? 6.104 3.063 -25.745 1.00 89.19 259 ILE A CA 1
ATOM 2074 C C . ILE A 1 259 ? 5.989 1.750 -26.519 1.00 89.19 259 ILE A C 1
ATOM 2076 O O . ILE A 1 259 ? 5.773 0.681 -25.956 1.00 89.19 259 ILE A O 1
ATOM 2080 N N . LYS A 1 260 ? 6.106 1.857 -27.842 1.00 88.50 260 LYS A N 1
ATOM 2081 C CA . LYS A 1 260 ? 6.125 0.715 -28.751 1.00 88.50 260 LYS A CA 1
ATOM 2082 C C . LYS A 1 260 ? 7.422 0.722 -29.536 1.00 88.50 260 LYS A C 1
ATOM 2084 O O . LYS A 1 260 ? 7.643 1.611 -30.356 1.00 88.50 260 LYS A O 1
ATOM 2089 N N . ASN A 1 261 ? 8.263 -0.270 -29.277 1.00 84.75 261 ASN A N 1
ATOM 2090 C CA . ASN A 1 261 ? 9.580 -0.417 -29.889 1.00 84.75 261 ASN A CA 1
ATOM 2091 C C . ASN A 1 261 ? 10.485 0.822 -29.738 1.00 84.75 261 ASN A C 1
ATOM 2093 O O . ASN A 1 261 ? 11.147 1.254 -30.683 1.00 84.75 261 ASN A O 1
ATOM 2097 N N . VAL A 1 262 ? 10.495 1.422 -28.546 1.00 87.12 262 VAL A N 1
ATOM 2098 C CA . VAL A 1 262 ? 11.242 2.653 -28.257 1.00 87.12 262 VAL A CA 1
ATOM 2099 C C . VAL A 1 262 ? 12.627 2.317 -27.717 1.00 87.12 262 VAL A C 1
ATOM 2101 O O . VAL A 1 262 ? 12.755 1.586 -26.739 1.00 87.12 262 VAL A O 1
ATOM 2104 N N . ILE A 1 263 ? 13.667 2.905 -28.311 1.00 87.38 263 ILE A N 1
ATOM 2105 C CA . ILE A 1 263 ? 15.034 2.838 -27.780 1.00 87.38 263 ILE A CA 1
ATOM 2106 C C . ILE A 1 263 ? 15.120 3.694 -26.515 1.00 87.38 263 ILE A C 1
ATOM 2108 O O . ILE A 1 263 ? 14.875 4.902 -26.557 1.00 87.38 263 ILE A O 1
ATOM 2112 N N . ILE A 1 264 ? 15.512 3.080 -25.402 1.00 89.00 264 ILE A N 1
ATOM 2113 C CA . ILE A 1 264 ? 15.676 3.759 -24.120 1.00 89.00 264 ILE A CA 1
ATOM 2114 C C . ILE A 1 264 ? 16.951 4.595 -24.166 1.00 89.00 264 ILE A C 1
ATOM 2116 O O . ILE A 1 264 ? 18.050 4.089 -24.396 1.00 89.00 264 ILE A O 1
ATOM 2120 N N . LYS A 1 265 ? 16.791 5.891 -23.916 1.00 88.00 265 LYS A N 1
ATOM 2121 C CA . LYS A 1 265 ? 17.878 6.865 -23.824 1.00 88.00 265 LYS A CA 1
ATOM 2122 C C . LYS A 1 265 ? 17.898 7.490 -22.444 1.00 88.00 265 LYS A C 1
ATOM 2124 O O . LYS A 1 265 ? 16.931 7.380 -21.690 1.00 88.00 265 LYS A O 1
ATOM 2129 N N . ARG A 1 266 ? 18.993 8.193 -22.155 1.00 90.12 266 ARG A N 1
ATOM 2130 C CA . ARG A 1 266 ? 19.083 9.013 -20.953 1.00 90.12 266 ARG A CA 1
ATOM 2131 C C . ARG A 1 266 ? 17.958 10.043 -20.954 1.00 90.12 266 ARG A C 1
ATOM 2133 O O . ARG A 1 266 ? 17.698 10.660 -21.989 1.00 90.12 266 ARG A O 1
ATOM 2140 N N . VAL A 1 267 ? 17.314 10.206 -19.807 1.00 91.88 267 VAL A N 1
ATOM 2141 C CA . VAL A 1 267 ? 16.291 11.233 -19.600 1.00 91.88 267 VAL A CA 1
ATOM 2142 C C . VAL A 1 267 ? 16.896 12.639 -19.616 1.00 91.88 267 VAL A C 1
ATOM 2144 O O . VAL A 1 267 ? 18.118 12.803 -19.557 1.00 91.88 267 VAL A O 1
ATOM 2147 N N . SER A 1 268 ? 16.033 13.650 -19.726 1.00 90.69 268 SER A N 1
ATOM 2148 C CA . SER A 1 268 ? 16.421 15.057 -19.601 1.00 90.69 268 SER A CA 1
ATOM 2149 C C . SER A 1 268 ? 16.943 15.358 -18.189 1.00 90.69 268 SER A C 1
ATOM 2151 O O . SER A 1 268 ? 16.649 14.622 -17.246 1.00 90.69 268 SER A O 1
ATOM 2153 N N . ASP A 1 269 ? 17.674 16.463 -18.022 1.00 90.12 269 ASP A N 1
ATOM 2154 C CA . ASP A 1 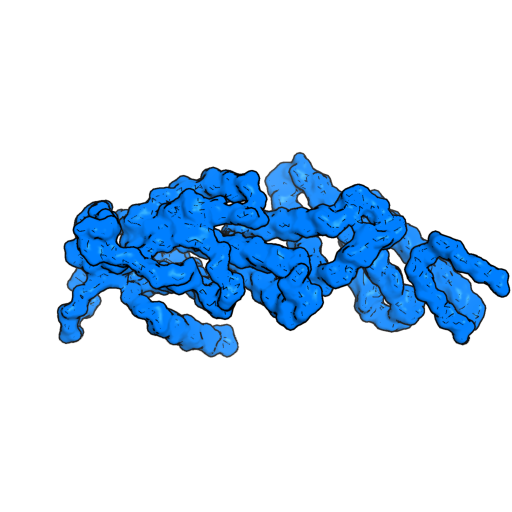269 ? 18.152 16.883 -16.698 1.00 90.12 269 ASP A CA 1
ATOM 2155 C C . ASP A 1 269 ? 17.000 17.154 -15.709 1.00 90.12 269 ASP A C 1
ATOM 2157 O O . ASP A 1 269 ? 17.164 16.935 -14.510 1.00 90.12 269 ASP A O 1
ATOM 2161 N N . GLU A 1 270 ? 15.825 17.558 -16.208 1.00 91.56 270 GLU A N 1
ATOM 2162 C CA . GLU A 1 270 ? 14.614 17.794 -15.406 1.00 91.56 270 GLU A CA 1
ATOM 2163 C C . GLU A 1 270 ? 14.065 16.501 -14.781 1.00 91.56 270 GLU A C 1
ATOM 2165 O O . GLU A 1 270 ? 13.550 16.518 -13.664 1.00 91.56 270 GLU A O 1
ATOM 2170 N N . ASP A 1 271 ? 14.231 15.366 -15.464 1.00 93.44 271 ASP A N 1
ATOM 2171 C CA . ASP A 1 271 ? 13.713 14.064 -15.040 1.00 93.44 271 ASP A CA 1
ATOM 2172 C C . ASP A 1 271 ? 14.762 13.193 -14.325 1.00 93.44 271 ASP A C 1
ATOM 2174 O O . ASP A 1 271 ? 14.453 12.073 -13.908 1.00 93.44 271 ASP A O 1
ATOM 2178 N N . LEU A 1 272 ? 16.007 13.665 -14.158 1.00 92.88 272 LEU A N 1
ATOM 2179 C CA . LEU A 1 272 ? 17.091 12.866 -13.564 1.00 92.88 272 LEU A CA 1
ATOM 2180 C C . LEU A 1 272 ? 16.803 12.444 -12.121 1.00 92.88 272 LEU A C 1
ATOM 2182 O O . LEU A 1 272 ? 17.095 11.305 -11.748 1.00 92.88 272 LEU A O 1
ATOM 2186 N N . GLU A 1 273 ? 16.226 13.331 -11.308 1.00 94.56 273 GLU A N 1
ATOM 2187 C CA . GLU A 1 273 ? 15.855 13.005 -9.927 1.00 94.56 273 GLU A CA 1
ATOM 2188 C C . GLU A 1 273 ? 14.761 11.930 -9.902 1.00 94.56 273 GLU A C 1
ATOM 2190 O O . GLU A 1 273 ? 14.881 10.929 -9.190 1.00 94.56 273 GLU A O 1
ATOM 2195 N N . THR A 1 274 ? 13.745 12.065 -10.758 1.00 94.50 274 THR A N 1
ATOM 2196 C CA . THR A 1 274 ? 12.694 11.057 -10.944 1.00 94.50 274 THR A CA 1
ATOM 2197 C C . THR A 1 274 ? 13.272 9.720 -11.416 1.00 94.50 274 THR A C 1
ATOM 2199 O O . THR A 1 274 ? 12.931 8.669 -10.877 1.00 94.50 274 THR A O 1
ATOM 2202 N N . ALA A 1 275 ? 14.204 9.717 -12.369 1.00 94.75 275 ALA A N 1
ATOM 2203 C CA . ALA A 1 275 ? 14.862 8.491 -12.816 1.00 94.75 275 ALA A CA 1
ATOM 2204 C C . ALA A 1 275 ? 15.676 7.827 -11.689 1.00 94.75 275 ALA A C 1
ATOM 2206 O O . ALA A 1 275 ? 15.649 6.602 -11.543 1.00 94.75 275 ALA A O 1
ATOM 2207 N N . ALA A 1 276 ? 16.351 8.616 -10.847 1.00 95.06 276 ALA A N 1
ATOM 2208 C CA . ALA A 1 276 ? 17.093 8.105 -9.697 1.00 95.06 276 ALA A CA 1
ATOM 2209 C C . ALA A 1 276 ? 16.164 7.486 -8.636 1.00 95.06 276 ALA A C 1
ATOM 2211 O O . ALA A 1 276 ? 16.453 6.400 -8.116 1.00 95.06 276 ALA A O 1
ATOM 2212 N N . THR A 1 277 ? 15.023 8.121 -8.338 1.00 95.19 277 THR A N 1
ATOM 2213 C CA . THR A 1 277 ? 14.031 7.563 -7.403 1.00 95.19 277 THR A CA 1
ATOM 2214 C C . THR A 1 277 ? 13.386 6.291 -7.952 1.00 95.19 277 THR A C 1
ATOM 2216 O O . THR A 1 277 ? 13.265 5.311 -7.212 1.00 95.19 277 THR A O 1
ATOM 2219 N N . LEU A 1 278 ? 13.064 6.244 -9.248 1.00 95.94 278 LEU A N 1
ATOM 2220 C CA . LEU A 1 278 ? 12.535 5.049 -9.912 1.00 95.94 278 LEU A CA 1
ATOM 2221 C C . LEU A 1 278 ? 13.546 3.902 -9.944 1.00 95.94 278 LEU A C 1
ATOM 2223 O O . LEU A 1 278 ? 13.153 2.756 -9.723 1.00 95.94 278 LEU A O 1
ATOM 2227 N N . LEU A 1 279 ? 14.838 4.176 -10.153 1.00 96.00 279 LEU A N 1
ATOM 2228 C CA . LEU A 1 279 ? 15.884 3.153 -10.071 1.00 96.00 279 LEU A CA 1
ATOM 2229 C C . LEU A 1 279 ? 15.983 2.574 -8.655 1.00 96.00 279 LEU A C 1
ATOM 2231 O O . LEU A 1 279 ? 15.992 1.353 -8.487 1.00 96.00 279 LEU A O 1
ATOM 2235 N N . ARG A 1 280 ? 15.992 3.431 -7.627 1.00 95.38 280 ARG A N 1
ATOM 2236 C CA . ARG A 1 280 ? 15.985 2.998 -6.219 1.00 95.38 280 ARG A CA 1
ATOM 2237 C C . ARG A 1 280 ? 14.756 2.144 -5.902 1.00 95.38 280 ARG A C 1
ATOM 2239 O O . ARG A 1 280 ? 14.894 1.070 -5.314 1.00 95.38 280 ARG A O 1
ATOM 2246 N N . SER A 1 281 ? 13.574 2.597 -6.312 1.00 94.88 281 SER A N 1
ATOM 2247 C CA . SER A 1 281 ? 12.317 1.890 -6.067 1.00 94.88 281 SER A CA 1
ATOM 2248 C C . SER A 1 281 ? 12.275 0.549 -6.813 1.00 94.88 281 SER A C 1
ATOM 2250 O O . SER A 1 281 ? 11.957 -0.477 -6.218 1.00 94.88 281 SER A O 1
ATOM 2252 N N . SER A 1 282 ? 12.741 0.501 -8.065 1.00 94.38 282 SER A N 1
ATOM 2253 C CA . SER A 1 282 ? 12.877 -0.739 -8.852 1.00 94.38 282 SER A CA 1
ATOM 2254 C C . SER A 1 282 ? 13.870 -1.722 -8.233 1.00 94.38 282 SER A C 1
ATOM 2256 O O . SER A 1 282 ? 13.650 -2.933 -8.253 1.00 94.38 282 SER A O 1
ATOM 2258 N N . TYR A 1 283 ? 14.947 -1.225 -7.624 1.00 94.25 283 TYR A N 1
ATOM 2259 C CA . TYR A 1 283 ? 15.879 -2.064 -6.878 1.00 94.25 283 TYR A CA 1
ATOM 2260 C C . TYR A 1 283 ? 15.256 -2.643 -5.604 1.00 94.25 283 TYR A C 1
ATOM 2262 O O . TYR A 1 283 ? 15.439 -3.823 -5.292 1.00 94.25 283 TYR A O 1
ATOM 2270 N N . ASN A 1 284 ? 14.471 -1.849 -4.876 1.00 93.25 284 ASN A N 1
ATOM 2271 C CA . ASN A 1 284 ? 13.712 -2.347 -3.732 1.00 93.25 284 ASN A CA 1
ATOM 2272 C C . ASN A 1 284 ? 12.649 -3.367 -4.157 1.00 93.25 284 ASN A C 1
ATOM 2274 O O . ASN A 1 284 ? 12.488 -4.382 -3.480 1.00 93.25 284 ASN A O 1
ATOM 2278 N N . PHE A 1 285 ? 12.024 -3.154 -5.313 1.00 91.62 285 PHE A N 1
ATOM 2279 C CA . PHE A 1 285 ? 11.107 -4.096 -5.939 1.00 91.62 285 PHE A CA 1
ATOM 2280 C C . PHE A 1 285 ? 11.777 -5.431 -6.268 1.00 91.62 285 PHE A C 1
ATOM 2282 O O . PHE A 1 285 ? 11.257 -6.496 -5.954 1.00 91.62 285 PHE A O 1
ATOM 2289 N N . TYR A 1 286 ? 12.971 -5.379 -6.860 1.00 91.38 286 TYR A N 1
ATOM 2290 C CA . TYR A 1 286 ? 13.767 -6.557 -7.194 1.00 91.38 286 TYR A CA 1
ATOM 2291 C C . TYR A 1 286 ? 14.145 -7.400 -5.973 1.00 91.38 286 TYR A C 1
ATOM 2293 O O . TYR A 1 286 ? 14.113 -8.629 -6.042 1.00 91.38 286 TYR A O 1
ATOM 2301 N N . LYS A 1 287 ? 14.470 -6.758 -4.845 1.00 89.62 287 LYS A N 1
ATOM 2302 C CA . LYS A 1 287 ? 14.764 -7.461 -3.586 1.00 89.62 287 LYS A CA 1
ATOM 2303 C C . LYS A 1 287 ? 13.539 -8.156 -2.988 1.00 89.62 287 LYS A C 1
ATOM 2305 O O . LYS A 1 287 ? 13.703 -9.034 -2.138 1.00 89.62 287 LYS A O 1
ATOM 2310 N N . ASP A 1 288 ? 12.331 -7.772 -3.391 1.00 83.19 288 ASP A N 1
ATOM 2311 C CA . ASP A 1 288 ? 11.104 -8.401 -2.925 1.00 83.19 288 ASP A CA 1
ATOM 2312 C C . ASP A 1 288 ? 10.800 -9.673 -3.735 1.00 83.19 288 ASP A C 1
ATOM 2314 O O . ASP A 1 288 ? 10.163 -9.659 -4.788 1.00 83.19 288 ASP A O 1
ATOM 2318 N N . THR A 1 289 ? 11.263 -10.816 -3.227 1.00 67.00 289 THR A N 1
ATOM 2319 C CA . THR A 1 289 ? 11.114 -12.129 -3.880 1.00 67.00 289 THR A CA 1
ATOM 2320 C C . THR A 1 289 ? 9.668 -12.624 -3.973 1.00 67.00 289 THR A C 1
ATOM 2322 O O . THR A 1 289 ? 9.399 -13.608 -4.659 1.00 67.00 289 THR A O 1
ATOM 2325 N N . SER A 1 290 ? 8.727 -11.961 -3.298 1.00 64.44 290 SER A N 1
ATOM 2326 C CA . SER A 1 290 ? 7.310 -12.332 -3.279 1.00 64.44 290 SER A CA 1
ATOM 2327 C C . SER A 1 290 ? 6.500 -11.763 -4.457 1.00 64.44 290 SER A C 1
ATOM 2329 O O . SER A 1 290 ? 5.377 -12.201 -4.710 1.00 64.44 290 SER A O 1
ATOM 2331 N N . CYS A 1 291 ? 7.099 -10.850 -5.224 1.00 59.84 291 CYS A N 1
ATOM 2332 C CA . CYS A 1 291 ? 6.515 -10.139 -6.362 1.00 59.84 291 CYS A CA 1
ATOM 2333 C C . CYS A 1 291 ? 6.462 -10.967 -7.668 1.00 59.84 291 CYS A C 1
ATOM 2335 O O . CYS A 1 291 ? 6.451 -10.416 -8.761 1.00 59.84 291 CYS A O 1
ATOM 2337 N N . ALA A 1 292 ? 6.455 -12.301 -7.608 1.00 51.41 292 ALA A N 1
ATOM 2338 C CA . ALA A 1 292 ? 6.670 -13.152 -8.788 1.00 51.41 292 ALA A CA 1
ATOM 2339 C C . ALA A 1 292 ? 5.479 -13.261 -9.775 1.00 51.41 292 ALA A C 1
ATOM 2341 O O . ALA A 1 292 ? 5.643 -13.841 -10.842 1.00 51.41 292 ALA A O 1
ATOM 2342 N N . LEU A 1 293 ? 4.292 -12.736 -9.443 1.00 59.53 293 LEU A N 1
ATOM 2343 C CA . LEU A 1 293 ? 3.031 -12.937 -10.194 1.00 59.53 293 LEU A CA 1
ATOM 2344 C C . LEU A 1 293 ? 2.486 -11.645 -10.826 1.00 59.53 293 LEU A C 1
ATOM 2346 O O . LEU A 1 293 ? 1.283 -11.394 -10.818 1.00 59.53 293 LEU A O 1
ATOM 2350 N N . LEU A 1 294 ? 3.377 -10.789 -11.303 1.00 65.62 294 LEU A N 1
ATOM 2351 C CA . LEU A 1 294 ? 3.031 -9.453 -11.775 1.00 65.62 294 LEU A CA 1
ATOM 2352 C C . LEU A 1 294 ? 2.860 -9.405 -13.287 1.00 65.62 294 LEU A C 1
ATOM 2354 O O . LEU A 1 294 ? 3.429 -10.254 -13.974 1.00 65.62 294 LEU A O 1
ATOM 2358 N N . PRO A 1 295 ? 2.108 -8.418 -13.805 1.00 64.12 295 PRO A N 1
ATOM 2359 C CA . PRO A 1 295 ? 1.873 -8.292 -15.236 1.00 64.12 295 PRO A CA 1
ATOM 2360 C C . PRO A 1 295 ? 3.185 -8.319 -16.038 1.00 64.12 295 PRO A C 1
ATOM 2362 O O . PRO A 1 295 ? 4.159 -7.637 -15.702 1.00 64.12 295 PRO A O 1
ATOM 2365 N N . SER A 1 296 ? 3.200 -9.145 -17.086 1.00 71.75 296 SER A N 1
ATOM 2366 C CA . SER A 1 296 ? 4.354 -9.434 -17.949 1.00 71.75 296 SER A CA 1
ATOM 2367 C C . SER A 1 296 ? 4.534 -8.456 -19.102 1.00 71.75 296 SER A C 1
ATOM 2369 O O . SER A 1 296 ? 5.528 -8.584 -19.812 1.00 71.75 296 SER A O 1
ATOM 2371 N N . GLY A 1 297 ? 3.635 -7.474 -19.253 1.00 83.12 297 GLY A N 1
ATOM 2372 C CA . GLY A 1 297 ? 3.504 -6.599 -20.427 1.00 83.12 297 GLY A CA 1
ATOM 2373 C C . GLY A 1 297 ? 4.667 -5.642 -20.715 1.00 83.12 297 GLY A C 1
ATOM 2374 O O . GLY A 1 297 ? 4.471 -4.625 -21.370 1.00 83.12 297 GLY A O 1
ATOM 2375 N N . ILE A 1 298 ? 5.868 -5.930 -20.215 1.00 89.19 298 ILE A N 1
ATOM 2376 C CA . ILE A 1 298 ? 7.116 -5.251 -20.547 1.00 89.19 298 ILE A CA 1
ATOM 2377 C C . ILE A 1 298 ? 7.949 -6.213 -21.390 1.00 89.19 298 ILE A C 1
ATOM 2379 O O . ILE A 1 298 ? 8.461 -7.212 -20.874 1.00 89.19 298 ILE A O 1
ATOM 2383 N N . ASN A 1 299 ? 8.156 -5.892 -22.660 1.00 90.25 299 ASN A N 1
ATOM 2384 C CA . ASN A 1 299 ? 9.127 -6.577 -23.500 1.00 90.25 299 ASN A CA 1
ATOM 2385 C C . ASN A 1 299 ? 10.356 -5.700 -23.660 1.00 90.25 299 ASN A C 1
ATOM 2387 O O . ASN A 1 299 ? 10.264 -4.529 -24.017 1.00 90.25 299 ASN A O 1
ATOM 2391 N N . LEU A 1 300 ? 11.512 -6.280 -23.353 1.00 88.88 300 LEU A N 1
ATOM 2392 C CA . LEU A 1 300 ? 12.804 -5.645 -23.542 1.00 88.88 300 LEU A CA 1
ATOM 2393 C C . LEU A 1 300 ? 13.596 -6.457 -24.544 1.00 88.88 300 LEU A C 1
ATOM 2395 O O . LEU A 1 300 ? 13.534 -7.684 -24.518 1.00 88.88 300 LEU A O 1
ATOM 2399 N N . TYR A 1 301 ? 14.358 -5.786 -25.389 1.00 87.12 301 TYR A N 1
ATOM 2400 C CA . TYR A 1 301 ? 15.222 -6.450 -26.352 1.00 87.12 301 TYR A CA 1
ATOM 2401 C C . TYR A 1 301 ? 16.443 -5.585 -26.665 1.00 87.12 301 TYR A C 1
ATOM 2403 O O . TYR A 1 301 ? 16.408 -4.357 -26.538 1.00 87.12 301 TYR A O 1
ATOM 2411 N N . MET A 1 302 ? 17.542 -6.243 -27.031 1.00 84.81 302 MET A N 1
ATOM 2412 C CA . MET A 1 302 ? 18.813 -5.582 -27.332 1.00 84.81 302 MET A CA 1
ATOM 2413 C C . MET A 1 302 ? 18.925 -5.331 -28.830 1.00 84.81 302 MET A C 1
ATOM 2415 O O . MET A 1 302 ? 18.790 -6.249 -29.633 1.00 84.81 302 MET A O 1
ATOM 2419 N N . VAL A 1 303 ? 19.208 -4.091 -29.206 1.00 77.88 303 VAL A N 1
ATOM 2420 C CA . VAL A 1 303 ? 19.314 -3.658 -30.599 1.00 77.88 303 VAL A CA 1
ATOM 2421 C C . VAL A 1 303 ? 20.750 -3.225 -30.870 1.00 77.88 303 VAL A C 1
ATOM 2423 O O . VAL A 1 303 ? 21.250 -2.339 -30.180 1.00 77.88 303 VAL A O 1
ATOM 2426 N N . PRO A 1 304 ? 21.435 -3.783 -31.878 1.00 75.56 304 PRO A N 1
ATOM 2427 C CA . PRO A 1 304 ? 22.718 -3.252 -32.324 1.00 75.56 304 PRO A CA 1
ATOM 2428 C C . PRO A 1 304 ? 22.596 -1.769 -32.709 1.00 75.56 304 PRO A C 1
ATOM 2430 O O . PRO A 1 304 ? 21.728 -1.407 -33.501 1.00 75.56 304 PRO A O 1
ATOM 2433 N N . ALA A 1 305 ? 23.493 -0.903 -32.230 1.00 69.56 305 ALA A N 1
ATOM 2434 C CA . ALA A 1 305 ? 23.475 0.536 -32.530 1.00 69.56 305 ALA A CA 1
ATOM 2435 C C . ALA A 1 305 ? 23.511 0.852 -34.038 1.00 69.56 305 ALA A C 1
ATOM 2437 O O . ALA A 1 305 ? 23.066 1.913 -34.464 1.00 69.56 305 ALA A O 1
ATOM 2438 N N . GLN A 1 306 ? 23.994 -0.085 -34.857 1.00 64.88 306 GLN A N 1
ATOM 2439 C CA . GLN A 1 306 ? 24.007 0.003 -36.320 1.00 64.88 306 GLN A CA 1
ATOM 2440 C C . GLN A 1 306 ? 22.592 -0.032 -36.934 1.00 64.88 306 GLN A C 1
ATOM 2442 O O . GLN A 1 306 ? 22.356 0.611 -37.953 1.00 64.88 306 GLN A O 1
ATOM 2447 N N . LEU A 1 307 ? 21.650 -0.736 -36.295 1.00 62.09 307 LEU A N 1
ATOM 2448 C CA . LEU A 1 307 ? 20.247 -0.856 -36.719 1.00 62.09 307 LEU A CA 1
ATOM 2449 C C . LEU A 1 307 ? 19.352 0.237 -36.110 1.00 62.09 307 LEU A C 1
ATOM 2451 O O . LEU A 1 307 ? 18.240 0.469 -36.570 1.00 62.09 307 LEU A O 1
ATOM 2455 N N . ALA A 1 308 ? 19.852 0.979 -35.119 1.00 57.94 308 ALA A N 1
ATOM 2456 C CA . ALA A 1 308 ? 19.119 2.039 -34.421 1.00 57.94 308 ALA A CA 1
ATOM 2457 C C . ALA A 1 308 ? 18.784 3.275 -35.283 1.00 57.94 308 ALA A C 1
ATOM 2459 O O . ALA A 1 308 ? 18.073 4.176 -34.834 1.00 57.94 308 ALA A O 1
ATOM 2460 N N . THR A 1 309 ? 19.315 3.345 -36.507 1.00 53.19 309 THR A N 1
ATOM 2461 C CA . THR A 1 309 ? 18.992 4.376 -37.507 1.00 53.19 309 THR A CA 1
ATOM 2462 C C . THR A 1 309 ? 17.669 4.122 -38.231 1.00 53.19 309 THR A C 1
ATOM 2464 O O . THR A 1 309 ? 17.128 5.046 -38.843 1.00 53.19 309 THR A O 1
ATOM 2467 N N . GLU A 1 310 ? 17.140 2.899 -38.172 1.00 51.31 310 GLU A N 1
ATOM 2468 C CA . GLU A 1 310 ? 15.885 2.533 -38.820 1.00 51.31 310 GLU A CA 1
ATOM 2469 C C . GLU A 1 310 ? 14.700 2.873 -37.910 1.00 51.31 310 GLU A C 1
ATOM 2471 O O . GLU A 1 310 ? 14.710 2.654 -36.702 1.00 51.31 310 GLU A O 1
ATOM 2476 N N . THR A 1 311 ? 13.672 3.498 -38.487 1.00 50.50 311 THR A N 1
ATOM 2477 C CA . THR A 1 311 ? 12.567 4.122 -37.733 1.00 50.50 311 THR A CA 1
ATOM 2478 C C . THR A 1 311 ? 11.652 3.094 -37.050 1.00 50.50 311 THR A C 1
ATOM 2480 O O . THR A 1 311 ? 10.850 3.468 -36.199 1.00 50.50 311 THR A O 1
ATOM 2483 N N . TYR A 1 312 ? 11.783 1.811 -37.400 1.00 51.38 312 TYR A N 1
ATOM 2484 C CA . TYR A 1 312 ? 10.999 0.703 -36.865 1.00 51.38 312 TYR A CA 1
ATOM 2485 C C . TYR A 1 312 ? 11.851 -0.566 -36.817 1.00 51.38 312 TYR A C 1
ATOM 2487 O O . TYR A 1 312 ? 12.198 -1.101 -37.861 1.00 51.38 312 TYR A O 1
ATOM 2495 N N . ILE A 1 313 ? 12.141 -1.056 -35.614 1.00 57.69 313 ILE A N 1
ATOM 2496 C CA . ILE A 1 313 ? 12.785 -2.358 -35.398 1.00 57.69 313 ILE A CA 1
ATOM 2497 C C . ILE A 1 313 ? 11.673 -3.378 -35.150 1.00 57.69 313 ILE A C 1
ATOM 2499 O O . ILE A 1 313 ? 10.816 -3.138 -34.292 1.00 57.69 313 ILE A O 1
ATOM 2503 N N . GLN A 1 314 ? 11.651 -4.483 -35.904 1.00 56.12 314 GLN A N 1
ATOM 2504 C CA . GLN A 1 314 ? 10.685 -5.566 -35.694 1.00 56.12 314 GLN A CA 1
ATOM 2505 C C . GLN A 1 314 ? 11.352 -6.726 -34.933 1.00 56.12 314 GLN A C 1
ATOM 2507 O O . GLN A 1 314 ? 12.237 -7.393 -35.479 1.00 56.12 314 GLN A O 1
ATOM 2512 N N . PRO A 1 315 ? 10.932 -7.008 -33.680 1.00 56.47 315 PRO A N 1
ATOM 2513 C CA . PRO A 1 315 ? 11.466 -8.130 -32.908 1.00 56.47 315 PRO A CA 1
ATOM 2514 C C . PRO A 1 315 ? 11.302 -9.459 -33.664 1.00 56.47 315 PRO A C 1
ATOM 2516 O O . PRO A 1 315 ? 10.240 -9.729 -34.226 1.00 56.47 315 PRO A O 1
ATOM 2519 N N . GLY A 1 316 ? 12.347 -10.294 -33.683 1.00 52.34 316 GLY A N 1
ATOM 2520 C CA . GLY A 1 316 ? 12.339 -11.623 -34.314 1.00 52.34 316 GLY A CA 1
ATOM 2521 C C . GLY A 1 316 ? 12.638 -11.685 -35.821 1.00 52.34 316 GLY A C 1
ATOM 2522 O O . GLY A 1 316 ? 12.984 -12.761 -36.304 1.00 52.34 316 GLY A O 1
ATOM 2523 N N . ILE A 1 317 ? 12.567 -10.572 -36.562 1.00 53.12 317 ILE A N 1
ATOM 2524 C CA . ILE A 1 317 ? 12.942 -10.527 -37.993 1.00 53.12 317 ILE A CA 1
ATOM 2525 C C . ILE A 1 317 ? 14.381 -10.017 -38.164 1.00 53.12 317 ILE A C 1
ATOM 2527 O O . ILE A 1 317 ? 15.136 -10.570 -38.961 1.00 53.12 317 ILE A O 1
ATOM 2531 N N . ASP A 1 318 ? 14.798 -9.060 -37.331 1.00 54.56 318 ASP A N 1
ATOM 2532 C CA . ASP A 1 318 ? 16.112 -8.399 -37.420 1.00 54.56 318 ASP A CA 1
ATOM 2533 C C . ASP A 1 318 ? 17.205 -9.058 -36.546 1.00 54.56 318 ASP A C 1
ATOM 2535 O O . ASP A 1 318 ? 18.212 -8.434 -36.213 1.00 54.56 318 ASP A O 1
ATOM 2539 N N . GLY A 1 319 ? 17.013 -10.317 -36.124 1.00 55.31 319 GLY A N 1
ATOM 2540 C CA . GLY A 1 319 ? 17.948 -11.024 -35.227 1.00 55.31 319 GLY A CA 1
ATOM 2541 C C . GLY A 1 319 ? 17.985 -10.472 -33.793 1.00 55.31 319 GLY A C 1
ATOM 2542 O O . GLY A 1 319 ? 18.966 -10.654 -33.076 1.00 55.31 319 GLY A O 1
ATOM 2543 N N . VAL A 1 320 ? 16.925 -9.765 -33.397 1.00 64.06 320 VAL A N 1
ATOM 2544 C CA . VAL A 1 320 ? 16.757 -9.123 -32.092 1.00 64.06 320 VAL A CA 1
ATOM 2545 C C . VAL A 1 320 ? 15.899 -10.019 -31.196 1.00 64.06 320 VAL A C 1
ATOM 2547 O O . VAL A 1 320 ? 14.688 -10.134 -31.409 1.00 64.06 320 VAL A O 1
ATOM 2550 N N . ASP A 1 321 ? 16.532 -10.646 -30.202 1.00 69.06 321 ASP A N 1
ATOM 2551 C CA . ASP A 1 321 ? 15.869 -11.533 -29.241 1.00 69.06 321 ASP A CA 1
ATOM 2552 C C . ASP A 1 321 ? 15.273 -10.755 -28.058 1.00 69.06 321 ASP A C 1
ATOM 2554 O O . ASP A 1 321 ? 15.894 -9.848 -27.488 1.00 69.06 321 ASP A O 1
ATOM 2558 N N . ILE A 1 322 ? 14.059 -11.147 -27.657 1.00 78.50 322 ILE A N 1
ATOM 2559 C CA . ILE A 1 322 ? 13.415 -10.647 -26.438 1.00 78.50 322 ILE A CA 1
ATOM 2560 C C . ILE A 1 322 ? 14.187 -11.172 -25.226 1.00 78.50 322 ILE A C 1
ATOM 2562 O O . ILE A 1 322 ? 14.451 -12.368 -25.099 1.00 78.50 322 ILE A O 1
ATOM 2566 N N . LEU A 1 323 ? 14.517 -10.274 -24.301 1.00 82.12 323 LEU A N 1
ATOM 2567 C CA . LEU A 1 323 ? 15.152 -10.611 -23.036 1.00 82.12 323 LEU A CA 1
ATOM 2568 C C . LEU A 1 323 ? 14.165 -11.369 -22.142 1.00 82.12 323 LEU A C 1
ATOM 2570 O O . LEU A 1 323 ? 13.271 -10.780 -21.521 1.00 82.12 323 LEU A O 1
ATOM 2574 N N . ASP A 1 324 ? 14.363 -12.683 -22.052 1.00 82.56 324 ASP A N 1
ATOM 2575 C CA . ASP A 1 324 ? 13.592 -13.563 -21.177 1.00 82.56 324 ASP A CA 1
ATOM 2576 C C . ASP A 1 324 ? 14.045 -13.409 -19.715 1.00 82.56 324 ASP A C 1
ATOM 2578 O O . ASP A 1 324 ? 14.988 -14.038 -19.226 1.00 82.56 324 ASP A O 1
ATOM 2582 N N . MET A 1 325 ? 13.409 -12.467 -19.019 1.00 87.12 325 MET A N 1
ATOM 2583 C CA . MET A 1 325 ? 13.668 -12.140 -17.619 1.00 87.12 325 MET A CA 1
ATOM 2584 C C . MET A 1 325 ? 12.353 -11.826 -16.903 1.00 87.12 325 MET A C 1
ATOM 2586 O O . MET A 1 325 ? 11.379 -11.389 -17.515 1.00 87.12 325 MET A O 1
ATOM 2590 N N . ASN A 1 326 ? 12.332 -11.984 -15.579 1.00 87.88 326 ASN A N 1
ATOM 2591 C CA . ASN A 1 326 ? 11.172 -11.584 -14.784 1.00 87.88 326 ASN A CA 1
ATOM 2592 C C . ASN A 1 326 ? 10.961 -10.054 -14.795 1.00 87.88 326 ASN A C 1
ATOM 2594 O O . ASN A 1 326 ? 11.888 -9.275 -15.037 1.00 87.88 326 ASN A O 1
ATOM 2598 N N . THR A 1 327 ? 9.737 -9.621 -14.484 1.00 89.31 327 THR A N 1
ATOM 2599 C CA . THR A 1 327 ? 9.336 -8.204 -14.507 1.00 89.31 327 THR A CA 1
ATOM 2600 C C . THR A 1 327 ? 10.247 -7.319 -13.654 1.00 89.31 327 THR A C 1
ATOM 2602 O O . THR A 1 327 ? 10.617 -6.231 -14.081 1.00 89.31 327 THR A O 1
ATOM 2605 N N . SER A 1 328 ? 10.689 -7.785 -12.481 1.00 90.00 328 SER A N 1
ATOM 2606 C CA . SER A 1 328 ? 11.540 -6.979 -11.597 1.00 90.00 328 SER A CA 1
ATOM 2607 C C . SER A 1 328 ? 12.930 -6.698 -12.179 1.00 90.00 328 SER A C 1
ATOM 2609 O O . SER A 1 328 ? 13.441 -5.589 -12.036 1.00 90.00 328 SER A O 1
ATOM 2611 N N . ARG A 1 329 ? 13.531 -7.663 -12.888 1.00 91.06 329 ARG A N 1
ATOM 2612 C CA . ARG A 1 329 ? 14.794 -7.451 -13.611 1.00 91.06 329 ARG A CA 1
ATOM 2613 C C . ARG A 1 329 ? 14.608 -6.544 -14.823 1.00 91.06 329 ARG A C 1
ATOM 2615 O O . ARG A 1 329 ? 15.468 -5.701 -15.060 1.00 91.06 329 ARG A O 1
ATOM 2622 N N . LYS A 1 330 ? 13.489 -6.673 -15.545 1.00 92.19 330 LYS A N 1
ATOM 2623 C CA . LYS A 1 330 ? 13.151 -5.776 -16.662 1.00 92.19 330 LYS A CA 1
ATOM 2624 C C . LYS A 1 330 ? 13.012 -4.321 -16.188 1.00 92.19 330 LYS A C 1
ATOM 2626 O O . LYS A 1 330 ? 13.631 -3.435 -16.766 1.00 92.19 330 LYS A O 1
ATOM 2631 N N . LEU A 1 331 ? 12.295 -4.084 -15.086 1.00 93.12 331 LEU A N 1
ATOM 2632 C CA . LEU A 1 331 ? 12.160 -2.754 -14.470 1.00 93.12 331 LEU A CA 1
ATOM 2633 C C . LEU A 1 331 ? 13.512 -2.156 -14.061 1.00 93.12 331 LEU A C 1
ATOM 2635 O O . LEU A 1 331 ? 13.776 -0.990 -14.340 1.00 93.12 331 LEU A O 1
ATOM 2639 N N . LEU A 1 332 ? 14.387 -2.955 -13.441 1.00 93.62 332 LEU A N 1
ATOM 2640 C CA . LEU A 1 332 ? 15.745 -2.527 -13.090 1.00 93.62 332 LEU A CA 1
ATOM 2641 C C . LEU A 1 332 ? 16.557 -2.090 -14.311 1.00 93.62 332 LEU A C 1
ATOM 2643 O O . LEU A 1 332 ? 17.214 -1.051 -14.272 1.00 93.62 332 LEU A O 1
ATOM 2647 N N . LEU A 1 333 ? 16.515 -2.893 -15.376 1.00 93.44 333 LEU A N 1
ATOM 2648 C CA . LEU A 1 333 ? 17.246 -2.631 -16.610 1.00 93.44 333 LEU A CA 1
ATOM 2649 C C . LEU A 1 333 ? 16.762 -1.326 -17.259 1.00 93.44 333 LEU A C 1
ATOM 2651 O O . LEU A 1 333 ? 17.568 -0.454 -17.575 1.00 93.44 333 LEU A O 1
ATOM 2655 N N . TRP A 1 334 ? 15.442 -1.157 -17.363 1.00 94.12 334 TRP A N 1
ATOM 2656 C CA . TRP A 1 334 ? 14.827 0.043 -17.923 1.00 94.12 334 TRP A CA 1
ATOM 2657 C C . TRP A 1 334 ? 15.160 1.298 -17.106 1.00 94.12 334 TRP A C 1
ATOM 2659 O O . TRP A 1 334 ? 15.672 2.270 -17.663 1.00 94.12 334 TRP A O 1
ATOM 2669 N N . ALA A 1 335 ? 14.953 1.270 -15.786 1.00 95.19 335 ALA A N 1
ATOM 2670 C CA . ALA A 1 335 ? 15.230 2.411 -14.916 1.00 95.19 335 ALA A CA 1
ATOM 2671 C C . ALA A 1 335 ? 16.711 2.825 -14.944 1.00 95.19 335 ALA A C 1
ATOM 2673 O O . ALA A 1 335 ? 17.030 4.013 -14.984 1.00 95.19 335 ALA A O 1
ATOM 2674 N N . TYR A 1 336 ? 17.627 1.851 -14.961 1.00 94.81 336 TYR A N 1
ATOM 2675 C CA . TYR A 1 336 ? 19.058 2.130 -15.048 1.00 94.81 336 TYR A CA 1
ATOM 2676 C C . TYR A 1 336 ? 19.423 2.804 -16.371 1.00 94.81 336 TYR A C 1
ATOM 2678 O O . TYR A 1 336 ? 20.181 3.778 -16.371 1.00 94.81 336 TYR A O 1
ATOM 2686 N N . SER A 1 337 ? 18.872 2.314 -17.485 1.00 92.94 337 SER A N 1
ATOM 2687 C CA . SER A 1 337 ? 19.113 2.888 -18.808 1.00 92.94 337 SER A CA 1
ATOM 2688 C C . SER A 1 337 ? 18.520 4.287 -18.966 1.00 92.94 337 SER A C 1
ATOM 2690 O O . SER A 1 337 ? 19.157 5.130 -19.593 1.00 92.94 337 SER A O 1
ATOM 2692 N N . LEU A 1 338 ? 17.379 4.581 -18.335 1.00 94.00 338 LEU A N 1
ATOM 2693 C CA . LEU A 1 338 ? 16.834 5.943 -18.267 1.00 94.00 338 LEU A CA 1
ATOM 2694 C C . LEU A 1 338 ? 17.774 6.904 -17.526 1.00 94.00 338 LEU A C 1
ATOM 2696 O O . LEU A 1 338 ? 17.984 8.029 -17.972 1.00 94.00 338 LEU A O 1
ATOM 2700 N N . LEU A 1 339 ? 18.387 6.462 -16.426 1.00 93.19 339 LEU A N 1
ATOM 2701 C CA . LEU A 1 339 ? 19.283 7.305 -15.632 1.00 93.19 339 LEU A CA 1
ATOM 2702 C C . LEU A 1 339 ? 20.655 7.516 -16.297 1.00 93.19 339 LEU A C 1
ATOM 2704 O O . LEU A 1 339 ? 21.183 8.630 -16.308 1.00 93.19 339 LEU A O 1
ATOM 2708 N N . ASN A 1 340 ? 21.242 6.447 -16.844 1.00 89.44 340 ASN A N 1
ATOM 2709 C CA . ASN A 1 340 ? 22.642 6.428 -17.284 1.00 89.44 340 ASN A CA 1
ATOM 2710 C C . ASN A 1 340 ? 22.821 6.499 -18.809 1.00 89.44 340 ASN A C 1
ATOM 2712 O O . ASN A 1 340 ? 23.937 6.695 -19.288 1.00 89.44 340 ASN A O 1
ATOM 2716 N N . GLY A 1 341 ? 21.750 6.327 -19.588 1.00 85.12 341 GLY A N 1
ATOM 2717 C CA . GLY A 1 341 ? 21.773 6.406 -21.052 1.00 85.12 341 GLY A CA 1
ATOM 2718 C C . GLY A 1 341 ? 22.353 5.205 -21.785 1.00 85.12 341 GLY A C 1
ATOM 2719 O O . GLY A 1 341 ? 22.424 5.231 -23.009 1.00 85.12 341 GLY A O 1
ATOM 2720 N N . HIS A 1 342 ? 22.761 4.168 -21.062 1.00 83.50 342 HIS A N 1
ATOM 2721 C CA . HIS A 1 342 ? 23.306 2.940 -21.624 1.00 83.50 342 HIS A CA 1
ATOM 2722 C C . HIS A 1 342 ? 22.771 1.724 -20.863 1.00 83.50 342 HIS A C 1
ATOM 2724 O O . HIS A 1 342 ? 22.167 1.843 -19.792 1.00 83.50 342 HIS A O 1
ATOM 2730 N N . CYS A 1 343 ? 22.956 0.539 -21.435 1.00 83.38 343 CYS A N 1
ATOM 2731 C CA . CYS A 1 343 ? 22.539 -0.720 -20.834 1.00 83.38 343 CYS A CA 1
ATOM 2732 C C . CYS A 1 343 ? 23.768 -1.547 -20.462 1.00 83.38 343 CYS A C 1
ATOM 2734 O O . CYS A 1 343 ? 24.740 -1.605 -21.209 1.00 83.38 343 CYS A O 1
ATOM 2736 N N . VAL A 1 344 ? 23.711 -2.201 -19.306 1.00 85.75 344 VAL A N 1
ATOM 2737 C CA . VAL A 1 344 ? 24.729 -3.147 -18.835 1.00 85.75 344 VAL A CA 1
ATOM 2738 C C . VAL A 1 344 ? 24.035 -4.398 -18.314 1.00 85.75 344 VAL A C 1
ATOM 2740 O O . VAL A 1 344 ? 22.819 -4.423 -18.138 1.00 85.75 344 VAL A O 1
ATOM 2743 N N . ASN A 1 345 ? 24.793 -5.455 -18.036 1.00 87.06 345 ASN A N 1
ATOM 2744 C CA . ASN A 1 345 ? 24.215 -6.656 -17.439 1.00 87.06 345 ASN A CA 1
ATOM 2745 C C . ASN A 1 345 ? 23.573 -6.333 -16.071 1.00 87.06 345 ASN A C 1
ATOM 2747 O O . ASN A 1 345 ? 24.156 -5.612 -15.262 1.00 87.06 345 ASN A O 1
ATOM 2751 N N . VAL A 1 346 ? 22.406 -6.922 -15.787 1.00 88.25 346 VAL A N 1
ATOM 2752 C CA . VAL A 1 346 ? 21.664 -6.774 -14.522 1.00 88.25 346 VAL A CA 1
ATOM 2753 C C . VAL A 1 346 ? 22.541 -6.977 -13.281 1.00 88.25 346 VAL A C 1
ATOM 2755 O O . VAL A 1 346 ? 22.347 -6.283 -12.287 1.00 88.25 346 VAL A O 1
ATOM 2758 N N . SER A 1 347 ? 23.539 -7.867 -13.320 1.00 89.38 347 SER A N 1
ATOM 2759 C CA . SER A 1 347 ? 24.483 -8.049 -12.204 1.00 89.38 347 SER A CA 1
ATOM 2760 C C . SER A 1 347 ? 25.273 -6.779 -11.859 1.00 89.38 347 SER A C 1
ATOM 2762 O O . SER A 1 347 ? 25.475 -6.481 -10.682 1.00 89.38 347 SER A O 1
ATOM 2764 N N . HIS A 1 348 ? 25.676 -6.001 -12.868 1.00 90.44 348 HIS A N 1
ATOM 2765 C CA . HIS A 1 348 ? 26.375 -4.729 -12.683 1.00 90.44 348 HIS A CA 1
ATOM 2766 C C . HIS A 1 348 ? 25.436 -3.659 -12.129 1.00 90.44 348 HIS A C 1
ATOM 2768 O O . HIS A 1 348 ? 25.834 -2.902 -11.249 1.00 90.44 348 HIS A O 1
ATOM 2774 N N . ILE A 1 349 ? 24.180 -3.640 -12.584 1.00 91.75 349 ILE A N 1
ATOM 2775 C CA . ILE A 1 349 ? 23.152 -2.721 -12.073 1.00 91.75 349 ILE A CA 1
ATOM 2776 C C . ILE A 1 349 ? 22.893 -2.985 -10.591 1.00 91.75 349 ILE A C 1
ATOM 2778 O O . ILE A 1 349 ? 22.863 -2.050 -9.797 1.00 91.75 349 ILE A O 1
ATOM 2782 N N . ILE A 1 350 ? 22.758 -4.255 -10.199 1.00 92.50 350 ILE A N 1
ATOM 2783 C CA . ILE A 1 350 ? 22.575 -4.637 -8.793 1.00 92.50 350 ILE A CA 1
ATOM 2784 C C . ILE A 1 350 ? 23.746 -4.123 -7.952 1.00 92.50 350 ILE A C 1
ATOM 2786 O O . ILE A 1 350 ? 23.516 -3.463 -6.942 1.00 92.50 350 ILE A O 1
ATOM 2790 N N . LYS A 1 351 ? 24.988 -4.354 -8.396 1.00 92.06 351 LYS A N 1
ATOM 2791 C CA . LYS A 1 351 ? 26.184 -3.863 -7.702 1.00 92.06 351 LYS A CA 1
ATOM 2792 C C . LYS A 1 351 ? 26.193 -2.332 -7.586 1.00 92.06 351 LYS A C 1
ATOM 2794 O O . LYS A 1 351 ? 26.421 -1.808 -6.500 1.00 92.06 351 LYS A O 1
ATOM 2799 N N . TYR A 1 352 ? 25.876 -1.624 -8.669 1.00 91.81 352 TYR A N 1
ATOM 2800 C CA . TYR A 1 352 ? 25.744 -0.164 -8.676 1.00 91.81 352 TYR A CA 1
ATOM 2801 C C . TYR A 1 352 ? 24.706 0.321 -7.652 1.00 91.81 352 TYR A C 1
ATOM 2803 O O . TYR A 1 352 ? 24.959 1.249 -6.884 1.00 91.81 352 TYR A O 1
ATOM 2811 N N . CYS A 1 353 ? 23.537 -0.321 -7.595 1.00 91.75 353 CYS A N 1
ATOM 2812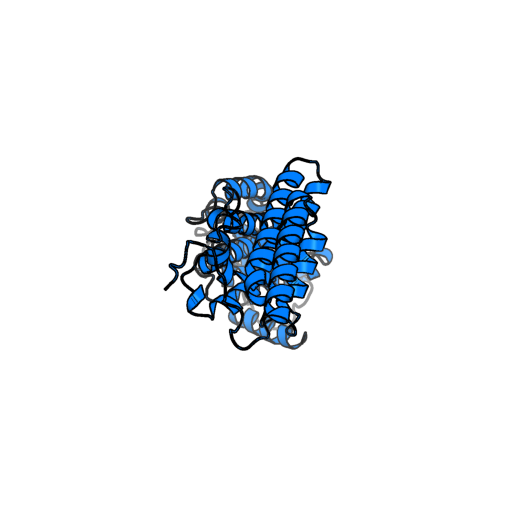 C CA . CYS A 1 353 ? 22.497 0.011 -6.624 1.00 91.75 353 CYS A CA 1
ATOM 2813 C C . CYS A 1 353 ? 22.919 -0.307 -5.181 1.00 91.75 353 CYS A C 1
ATOM 2815 O O . CYS A 1 353 ? 22.588 0.454 -4.276 1.00 91.75 353 CYS A O 1
ATOM 2817 N N . GLU A 1 354 ? 23.645 -1.402 -4.942 1.00 91.31 354 GLU A N 1
ATOM 2818 C CA . GLU A 1 354 ? 24.181 -1.751 -3.620 1.00 91.31 354 GLU A CA 1
ATOM 2819 C C . GLU A 1 354 ? 25.207 -0.735 -3.113 1.00 91.31 354 GLU A C 1
ATOM 2821 O O . GLU A 1 354 ? 25.180 -0.380 -1.934 1.00 91.31 354 GLU A O 1
ATOM 2826 N N . GLU A 1 355 ? 26.094 -0.260 -3.986 1.00 88.75 355 GLU A N 1
ATOM 2827 C CA . GLU A 1 355 ? 27.109 0.741 -3.654 1.00 88.75 355 GLU A CA 1
ATOM 2828 C C . GLU A 1 355 ? 26.463 2.096 -3.347 1.00 88.75 355 GLU A C 1
ATOM 2830 O O . GLU A 1 355 ? 26.725 2.671 -2.292 1.00 88.75 355 GLU A O 1
ATOM 2835 N N . ASN A 1 356 ? 25.531 2.554 -4.186 1.00 80.88 356 ASN A N 1
ATOM 2836 C CA . ASN A 1 356 ? 24.833 3.824 -3.969 1.00 80.88 356 ASN A CA 1
ATOM 2837 C C . ASN A 1 356 ? 23.870 3.789 -2.777 1.00 80.88 356 ASN A C 1
ATOM 2839 O O . ASN A 1 356 ? 23.731 4.782 -2.067 1.00 80.88 356 ASN A O 1
ATOM 2843 N N . ALA A 1 357 ? 23.252 2.640 -2.485 1.00 69.06 357 ALA A N 1
ATOM 2844 C CA . ALA A 1 357 ? 22.422 2.491 -1.293 1.00 69.06 357 ALA A CA 1
ATOM 2845 C C . ALA A 1 357 ? 23.228 2.642 0.009 1.00 69.06 357 ALA A C 1
ATOM 2847 O O . ALA A 1 357 ? 22.663 3.069 1.010 1.00 69.06 357 ALA A O 1
ATOM 2848 N N . ARG A 1 358 ? 24.530 2.318 0.017 1.00 53.31 358 ARG A N 1
ATOM 2849 C CA . ARG A 1 358 ? 25.403 2.472 1.197 1.00 53.31 358 ARG A CA 1
ATOM 2850 C C . ARG A 1 358 ? 25.835 3.916 1.455 1.00 53.31 358 ARG A C 1
ATOM 2852 O O . ARG A 1 358 ? 26.236 4.213 2.571 1.00 53.31 358 ARG A O 1
ATOM 2859 N N . VAL A 1 359 ? 25.760 4.791 0.453 1.00 41.22 359 VAL A N 1
ATOM 2860 C CA . VAL A 1 359 ? 26.187 6.199 0.555 1.00 41.22 359 VAL A CA 1
ATOM 2861 C C . VAL A 1 359 ? 25.092 7.093 1.165 1.00 41.22 359 VAL A C 1
ATOM 2863 O O . VAL A 1 359 ? 25.383 8.192 1.623 1.00 41.22 359 VAL A O 1
ATOM 2866 N N . CYS A 1 360 ? 23.844 6.617 1.236 1.00 34.09 360 CYS A N 1
ATOM 2867 C CA . CYS A 1 360 ? 22.693 7.375 1.743 1.00 34.09 360 CYS A CA 1
ATOM 2868 C C . CYS A 1 360 ? 22.216 6.977 3.160 1.00 34.09 360 CYS A C 1
ATOM 2870 O O . CYS A 1 360 ? 21.107 7.366 3.533 1.00 34.09 360 CYS A O 1
ATOM 2872 N N . TYR A 1 361 ? 23.000 6.207 3.930 1.00 30.66 361 TYR A N 1
ATOM 2873 C CA . TYR A 1 361 ? 22.681 5.817 5.316 1.00 30.66 361 TYR A CA 1
ATOM 2874 C C . TYR A 1 361 ? 23.604 6.450 6.350 1.00 30.66 361 TYR A C 1
ATOM 2876 O O . TYR A 1 361 ? 24.832 6.462 6.111 1.00 30.66 361 TYR A O 1
#

Radius of gyration: 27.2 Å; chains: 1; bounding box: 68×39×86 Å

pLDDT: mean 81.49, std 17.71, range [27.44, 96.69]

Sequence (361 aa):
RKTPGPSGNRRSLEVNLAESSRKFITCIRKYILFYLKLLEETGDVSTLERAYISLRADKRFSLCLEDLVPVALGRYIKALIMSISQAGTDSYTAADQVEHLLEKLFNLFLEQVNLWSDICSLPELKSPELTESSLYGHVYQYIQLLERNVKVETLEGINEKIRKRLKNPKLSNSNSAKVYKHVSAAWCRSLVINMALITPLHSRLSTEIRGMNLSGSGIESEQLLSVDLQSEELWCSAFEDQNHLKILENKWNPSLFKIKNVIIKRVSDEDLETAATLLRSSYNFYKDTSCALLPSGINLYMVPAQLATETYIQPGIDGVDILDMNTSRKLLLWAYSLLNGHCVNVSHIIKYCEENARVCY

Organism: NCBI:txid374723

InterPro domains:
  IPR033053 Histone transcription regulator 3/CABIN1 [PTHR15502] (1-357)

Foldseek 3Di:
DDDDDPDPDDPDQPPPDDPVVSVVLVVVQVVLLVVLVVCLVVLVLVVLVVSLCCLCPDPVCCSRRVSCNLVSVLSSLSSLLVLLVVLVPDDPVSLVVNLVSLVVLLVCCLPPVVCLVVSCVGPSNDDPCRDPVNSVVSLLVNLLSCLLVLVLVVLLVSLVSLVVVCVPVVPVPHVSVVSNLSSLQSNLSSLVLLLLVQFDFDDDPPPCVVPPDPDDDDPDQAWFKAKAFPLVLSLDDPSDDNVSSVVSCVVRVVSRNSRHRGTGFAGDPVCLVVLVVSLLSLLSSLVPPVSQPYRPRIWMWIDGPVCVNDPDDDPPPVPIDTPPDTSSLSSNQSSVCHNPGGGDPSVVSNVVSVVVVVVPD